Protein AF-0000000080761860 (afdb_homodimer)

Structure (mmCIF, N/CA/C/O backbone):
data_AF-0000000080761860-model_v1
#
loop_
_entity.id
_entity.type
_entity.pdbx_description
1 polymer 'CMD domain protein'
#
loop_
_atom_site.group_PDB
_atom_site.id
_atom_site.type_symbol
_atom_site.label_atom_id
_atom_site.label_alt_id
_atom_site.label_comp_id
_atom_site.label_asym_id
_atom_site.label_entity_id
_atom_site.label_seq_id
_atom_site.pdbx_PDB_ins_code
_atom_site.Cartn_x
_atom_site.Cartn_y
_atom_site.Cartn_z
_atom_site.occupancy
_atom_site.B_iso_or_equiv
_atom_site.auth_seq_id
_atom_site.auth_comp_id
_atom_site.auth_asym_id
_atom_site.auth_atom_id
_atom_site.pdbx_PDB_model_num
ATOM 1 N N . MET A 1 1 ? -15.594 5.156 -21.109 1 32.88 1 MET A N 1
ATOM 2 C CA . MET A 1 1 ? -16.125 5.113 -19.75 1 32.88 1 MET A CA 1
ATOM 3 C C . MET A 1 1 ? -15.008 4.855 -18.734 1 32.88 1 MET A C 1
ATOM 5 O O . MET A 1 1 ? -14.211 3.936 -18.906 1 32.88 1 MET A O 1
ATOM 9 N N . THR A 1 2 ? -14.5 5.863 -18.156 1 47.81 2 THR A N 1
ATOM 10 C CA . THR A 1 2 ? -13.32 5.793 -17.297 1 47.81 2 THR A CA 1
ATOM 11 C C . THR A 1 2 ? -13.438 4.633 -16.312 1 47.81 2 THR A C 1
ATOM 13 O O . THR A 1 2 ? -14.523 4.367 -15.781 1 47.81 2 THR A O 1
ATOM 16 N N . THR A 1 3 ? -12.828 3.588 -16.5 1 54.47 3 THR A N 1
ATOM 17 C CA . THR A 1 3 ? -12.875 2.42 -15.625 1 54.47 3 THR A CA 1
ATOM 18 C C . THR A 1 3 ? -13.172 2.832 -14.188 1 54.47 3 THR A C 1
ATOM 20 O O . THR A 1 3 ? -12.508 3.713 -13.633 1 54.47 3 THR A O 1
ATOM 23 N N . PRO A 1 4 ? -14.32 2.389 -13.766 1 70.69 4 PRO A N 1
ATOM 24 C CA . PRO A 1 4 ? -14.773 2.748 -12.422 1 70.69 4 PRO A CA 1
ATOM 25 C C . PRO A 1 4 ? -13.719 2.475 -11.352 1 70.69 4 PRO A C 1
ATOM 27 O O . PRO A 1 4 ? -12.977 1.494 -11.453 1 70.69 4 PRO A O 1
ATOM 30 N N . ASP A 1 5 ? -13.344 3.4 -10.617 1 85.81 5 ASP A N 1
ATOM 31 C CA . ASP A 1 5 ? -12.461 3.299 -9.453 1 85.81 5 ASP A CA 1
ATOM 32 C C . ASP A 1 5 ? -12.992 2.279 -8.453 1 85.81 5 ASP A C 1
ATOM 34 O O . ASP A 1 5 ? -14.102 2.43 -7.934 1 85.81 5 ASP A O 1
ATOM 38 N N . LEU A 1 6 ? -12.352 1.233 -8.305 1 89.56 6 LEU A N 1
ATOM 39 C CA . LEU A 1 6 ? -12.789 0.122 -7.469 1 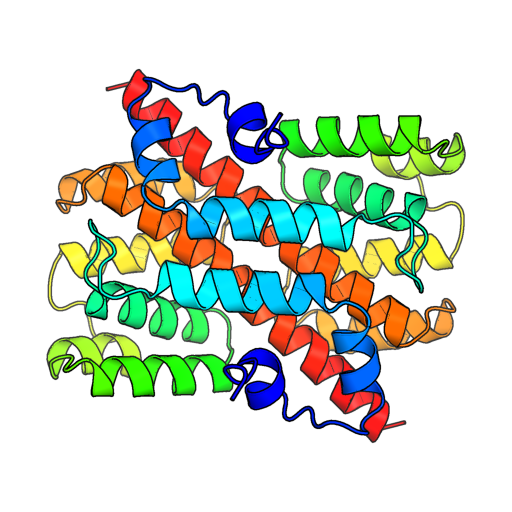89.56 6 LEU A CA 1
ATOM 40 C C . LEU A 1 6 ? -13.023 0.58 -6.031 1 89.56 6 LEU A C 1
ATOM 42 O O . LEU A 1 6 ? -13.992 0.164 -5.395 1 89.56 6 LEU A O 1
ATOM 46 N N . VAL A 1 7 ? -12.188 1.399 -5.527 1 89.25 7 VAL A N 1
ATOM 47 C CA . VAL A 1 7 ? -12.297 1.862 -4.148 1 89.25 7 VAL A CA 1
ATOM 48 C C . VAL A 1 7 ? -13.617 2.607 -3.957 1 89.25 7 VAL A C 1
ATOM 50 O O . VAL A 1 7 ? -14.32 2.389 -2.971 1 89.25 7 VAL A O 1
ATOM 53 N N . ASP A 1 8 ? -13.961 3.484 -4.934 1 89.31 8 ASP A N 1
ATOM 54 C CA . ASP A 1 8 ? -15.242 4.18 -4.875 1 89.31 8 ASP A CA 1
ATOM 55 C C . ASP A 1 8 ? -16.406 3.191 -4.82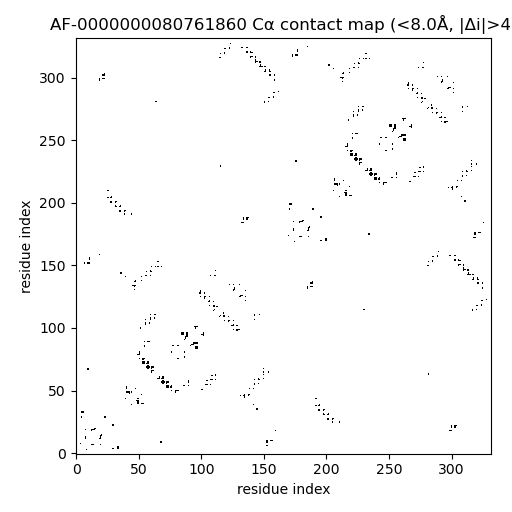 1 89.31 8 ASP A C 1
ATOM 57 O O . ASP A 1 8 ? -17.344 3.377 -4.051 1 89.31 8 ASP A O 1
ATOM 61 N N . GLN A 1 9 ? -16.281 2.176 -5.652 1 89.88 9 GLN A N 1
ATOM 62 C CA . GLN A 1 9 ? -17.344 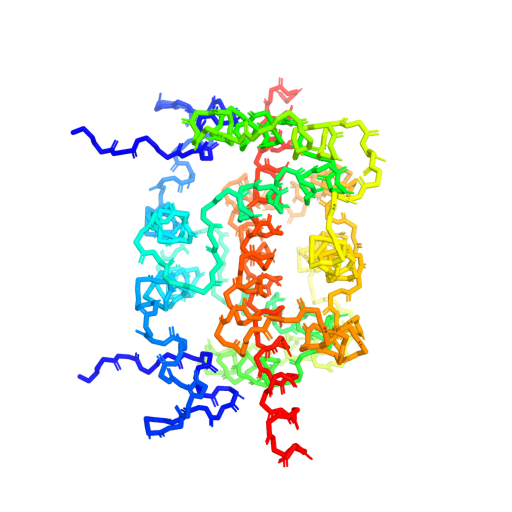1.169 -5.727 1 89.88 9 GLN A CA 1
ATOM 63 C C . GLN A 1 9 ? -17.484 0.424 -4.402 1 89.88 9 GLN A C 1
ATOM 65 O O . GLN A 1 9 ? -18.609 0.234 -3.912 1 89.88 9 GLN A O 1
ATOM 70 N N . LEU A 1 10 ? -16.438 0.081 -3.816 1 89.31 10 LEU A N 1
ATOM 71 C CA . LEU A 1 10 ? -16.453 -0.753 -2.621 1 89.31 10 LEU A CA 1
ATOM 72 C C . LEU A 1 10 ? -16.922 0.044 -1.408 1 89.31 10 LEU A C 1
ATOM 74 O O . LEU A 1 10 ? -17.594 -0.495 -0.532 1 89.31 10 LEU A O 1
ATOM 78 N N . VAL A 1 11 ? -16.547 1.272 -1.368 1 86.94 11 VAL A N 1
ATOM 79 C CA . VAL A 1 11 ? -16.922 2.121 -0.24 1 86.94 11 VAL A CA 1
ATOM 80 C C . VAL A 1 11 ? -18.312 2.713 -0.47 1 86.94 11 VAL A C 1
ATOM 82 O O . VAL A 1 11 ? -18.969 3.16 0.473 1 86.94 11 VAL A O 1
ATOM 85 N N . GLY A 1 12 ? -18.734 2.67 -1.711 1 88.06 12 GLY A N 1
ATOM 86 C CA . GLY A 1 12 ? -20.016 3.244 -2.062 1 88.06 12 GLY A CA 1
ATOM 87 C C . GLY A 1 12 ? -19.969 4.75 -2.225 1 88.06 12 GLY A C 1
ATOM 88 O O . GLY A 1 12 ? -20.906 5.453 -1.807 1 88.06 12 GLY A O 1
ATOM 89 N N . LEU A 1 13 ? -18.891 5.258 -2.684 1 86.69 13 LEU A N 1
ATOM 90 C CA . LEU A 1 13 ? -18.766 6.691 -2.91 1 86.69 13 LEU A CA 1
ATOM 91 C C . LEU A 1 13 ? -19.328 7.082 -4.273 1 86.69 13 LEU A C 1
ATOM 93 O O . LEU A 1 13 ? -19.062 6.402 -5.273 1 86.69 13 LEU A O 1
ATOM 97 N N . ALA A 1 14 ? -20.094 8.062 -4.273 1 87.31 14 ALA A N 1
ATOM 98 C CA . ALA A 1 14 ? -20.688 8.555 -5.512 1 87.31 14 ALA A CA 1
ATOM 99 C C . ALA A 1 14 ? -20.422 10.047 -5.695 1 87.31 14 ALA A C 1
ATOM 101 O O . ALA A 1 14 ? -20.234 10.773 -4.715 1 87.31 14 ALA A O 1
ATOM 102 N N . PRO A 1 15 ? -20.359 10.398 -6.992 1 86.25 15 PRO A N 1
ATOM 103 C CA . PRO A 1 15 ? -20.234 11.836 -7.219 1 86.25 15 PRO A CA 1
ATOM 104 C C . PRO A 1 15 ? -21.297 12.648 -6.48 1 86.25 15 PRO A C 1
ATOM 106 O O . PRO A 1 15 ? -22.453 12.227 -6.395 1 86.25 15 PRO A O 1
ATOM 109 N N . GLY A 1 16 ? -20.891 13.766 -5.934 1 83.56 16 GLY A N 1
ATOM 110 C CA . GLY A 1 16 ? -21.812 14.602 -5.176 1 83.56 16 GLY A CA 1
ATOM 111 C C . GLY A 1 16 ? -21.656 14.469 -3.676 1 83.56 16 GLY A C 1
ATOM 112 O O . GLY A 1 16 ? -22.031 15.359 -2.918 1 83.56 16 GLY A O 1
ATOM 113 N N . GLN A 1 17 ? -21.141 13.273 -3.223 1 85.19 17 GLN A N 1
ATOM 114 C CA . GLN A 1 17 ? -20.875 13.078 -1.799 1 85.19 17 GLN A CA 1
ATOM 115 C C . GLN A 1 17 ? -19.578 13.773 -1.378 1 85.19 17 GLN A C 1
ATOM 117 O O . GLN A 1 17 ? -18.609 13.789 -2.131 1 85.19 17 GLN A O 1
ATOM 122 N N . PRO A 1 18 ? -19.625 14.359 -0.24 1 82.81 18 PRO A N 1
ATOM 123 C CA . PRO A 1 18 ? -18.438 15.102 0.22 1 82.81 18 PRO A CA 1
ATOM 124 C C . PRO A 1 18 ? -17.188 14.242 0.243 1 82.81 18 PRO A C 1
ATOM 126 O O . PRO A 1 18 ? -16.125 14.688 -0.211 1 82.81 18 PRO A O 1
ATOM 129 N N . LEU A 1 19 ? -17.344 13.07 0.688 1 85.88 19 LEU A N 1
ATOM 130 C CA . LEU A 1 19 ? -16.172 12.211 0.792 1 85.88 19 LEU A CA 1
ATOM 131 C C . LEU A 1 19 ? -15.625 11.859 -0.59 1 85.88 19 LEU A C 1
ATOM 133 O O . LEU A 1 19 ? -14.414 11.75 -0.774 1 85.88 19 LEU A O 1
ATOM 137 N N . HIS A 1 20 ? -16.5 11.656 -1.541 1 87.31 20 HIS A N 1
ATOM 138 C CA . HIS A 1 20 ? -16.094 11.414 -2.92 1 87.31 20 HIS A CA 1
ATOM 139 C C . HIS A 1 20 ? -15.305 12.602 -3.469 1 87.31 20 HIS A C 1
ATOM 141 O O . HIS A 1 20 ? -14.266 12.414 -4.117 1 87.31 20 HIS A O 1
ATOM 147 N N . ALA A 1 21 ? -15.742 13.75 -3.184 1 84.06 21 ALA A N 1
ATOM 148 C CA . ALA A 1 21 ? -15.094 14.969 -3.656 1 84.06 21 ALA A CA 1
ATOM 149 C C . ALA A 1 21 ? -13.703 15.117 -3.057 1 84.06 21 ALA A C 1
ATOM 151 O O . ALA A 1 21 ? -12.758 15.508 -3.75 1 84.06 21 ALA A O 1
ATOM 152 N N . VAL A 1 22 ? -13.664 14.789 -1.845 1 82.06 22 VAL A N 1
ATOM 153 C CA . VAL A 1 22 ? -12.383 14.898 -1.151 1 82.06 22 VAL A CA 1
ATOM 154 C C . VAL A 1 22 ? -11.375 13.93 -1.759 1 82.06 22 VAL A C 1
ATOM 156 O O . VAL A 1 22 ? -10.242 14.305 -2.068 1 82.06 22 VAL A O 1
ATOM 159 N N . ARG A 1 23 ? -11.828 12.711 -1.902 1 83.69 23 ARG A N 1
ATOM 160 C CA . ARG A 1 23 ? -10.953 11.695 -2.479 1 83.69 23 ARG A CA 1
ATOM 161 C C . ARG A 1 23 ? -10.531 12.07 -3.893 1 83.69 23 ARG A C 1
ATOM 163 O O . ARG A 1 23 ? -9.359 11.914 -4.258 1 83.69 23 ARG A O 1
ATOM 170 N N . HIS A 1 24 ? -11.312 12.648 -4.688 1 82.94 24 HIS A N 1
ATOM 171 C CA . HIS A 1 24 ? -11.047 12.914 -6.098 1 82.94 24 HIS A CA 1
ATOM 172 C C . HIS A 1 24 ? -10.383 14.266 -6.289 1 82.94 24 HIS A C 1
ATOM 174 O O . HIS A 1 24 ? -9.945 14.602 -7.395 1 82.94 24 HIS A O 1
ATOM 180 N N . GLN A 1 25 ? -10.367 15.039 -5.207 1 79.31 25 GLN A N 1
ATOM 181 C CA . GLN A 1 25 ? -9.484 16.203 -5.23 1 79.31 25 GLN A CA 1
ATOM 182 C C . GLN A 1 25 ? -8.023 15.773 -5.406 1 79.31 25 GLN A C 1
ATOM 184 O O . GLN A 1 25 ? -7.211 16.531 -5.934 1 79.31 25 GLN A O 1
ATOM 189 N N . ARG A 1 26 ? -7.816 14.578 -5.023 1 80.75 26 ARG A N 1
ATOM 190 C CA . ARG A 1 26 ? -6.512 13.953 -5.227 1 80.75 26 ARG A CA 1
ATOM 191 C C . ARG A 1 26 ? -6.566 12.922 -6.352 1 80.75 26 ARG A C 1
ATOM 193 O O . ARG A 1 26 ? -6.195 11.766 -6.16 1 80.75 26 ARG A O 1
ATOM 200 N N . GLU A 1 27 ? -6.852 13.375 -7.441 1 83.62 27 GLU A N 1
ATOM 201 C CA . GLU A 1 27 ? -7.168 12.562 -8.609 1 83.62 27 GLU A CA 1
ATOM 202 C C . GLU A 1 27 ? -5.973 11.703 -9.023 1 83.62 27 GLU A C 1
ATOM 204 O O . GLU A 1 27 ? -6.141 10.555 -9.438 1 83.62 27 GLU A O 1
ATOM 209 N N . LYS A 1 28 ? -4.863 12.266 -8.883 1 83.38 28 LYS A N 1
ATOM 210 C CA . LYS A 1 28 ? -3.664 11.531 -9.273 1 83.38 28 LYS A CA 1
ATOM 211 C C . LYS A 1 28 ? -3.477 10.289 -8.406 1 83.38 28 LYS A C 1
ATOM 213 O O . LYS A 1 28 ? -3.023 9.25 -8.891 1 83.38 28 LYS A O 1
ATOM 218 N N . VAL A 1 29 ? -3.812 10.344 -7.145 1 83.56 29 VAL A N 1
ATOM 219 C CA . VAL A 1 29 ? -3.715 9.211 -6.238 1 83.56 29 VAL A CA 1
ATOM 220 C C . VAL A 1 29 ? -4.746 8.148 -6.625 1 83.56 29 VAL A C 1
ATOM 222 O O . VAL A 1 29 ? -4.453 6.953 -6.617 1 83.56 29 VAL A O 1
ATOM 225 N N . VAL A 1 30 ? -5.91 8.625 -6.996 1 87 30 VAL A N 1
ATOM 226 C CA . VAL A 1 30 ? -6.977 7.73 -7.438 1 87 30 VAL A CA 1
ATOM 227 C C . VAL A 1 30 ? -6.531 6.977 -8.688 1 87 30 VAL A C 1
ATOM 229 O O . VAL A 1 30 ? -6.633 5.75 -8.75 1 87 30 VAL A O 1
ATOM 232 N N . GLN A 1 31 ? -5.926 7.672 -9.578 1 88 31 GLN A N 1
ATOM 233 C CA . GLN A 1 31 ? -5.484 7.086 -10.844 1 88 31 GLN A CA 1
ATOM 234 C C . GLN A 1 31 ? -4.332 6.105 -10.625 1 88 31 GLN A C 1
ATOM 236 O O . GLN A 1 31 ? -4.285 5.047 -11.25 1 88 31 GLN A O 1
ATOM 241 N N . ALA A 1 32 ? -3.461 6.477 -9.789 1 85.56 32 ALA A N 1
ATOM 242 C CA . ALA A 1 32 ? -2.316 5.617 -9.492 1 85.56 32 ALA A CA 1
ATOM 243 C C . ALA A 1 32 ? -2.762 4.328 -8.805 1 85.56 32 ALA A C 1
ATOM 245 O O . ALA A 1 32 ? -2.244 3.25 -9.109 1 85.56 32 ALA A O 1
ATOM 246 N N . THR A 1 33 ? -3.74 4.445 -7.898 1 88.25 33 THR A N 1
ATOM 247 C CA . THR A 1 33 ? -4.262 3.273 -7.207 1 88.25 33 THR A CA 1
ATOM 248 C C . THR A 1 33 ? -4.941 2.322 -8.188 1 88.25 33 THR A C 1
ATOM 250 O O . THR A 1 33 ? -4.652 1.123 -8.195 1 88.25 33 THR A O 1
ATOM 253 N N . GLN A 1 34 ? -5.727 2.924 -9.031 1 89.69 34 GLN A N 1
ATOM 254 C CA . GLN A 1 34 ? -6.426 2.121 -10.031 1 89.69 34 GLN A CA 1
ATOM 255 C C . GLN A 1 34 ? -5.449 1.53 -11.047 1 89.69 34 GLN A C 1
ATOM 257 O O . GLN A 1 34 ? -5.598 0.379 -11.461 1 89.69 34 GLN A O 1
ATOM 262 N N . GLY A 1 35 ? -4.535 2.318 -11.422 1 87.75 35 GLY A N 1
ATOM 263 C CA . GLY A 1 35 ? -3.514 1.837 -12.336 1 87.75 35 GLY A CA 1
ATOM 264 C C . GLY A 1 35 ? -2.717 0.672 -11.781 1 87.75 35 GLY A C 1
ATOM 265 O O . GLY A 1 35 ? -2.414 -0.281 -12.5 1 87.75 35 GLY A O 1
ATOM 266 N N . SER A 1 36 ? -2.338 0.727 -10.516 1 88.81 36 SER A N 1
ATOM 267 C CA . SER A 1 36 ? -1.631 -0.366 -9.859 1 88.81 36 SER A CA 1
ATOM 268 C C . SER A 1 36 ? -2.467 -1.642 -9.852 1 88.81 36 SER A C 1
ATOM 270 O O . SER A 1 36 ? -1.955 -2.727 -10.141 1 88.81 36 SER A O 1
ATOM 272 N N . LEU A 1 37 ? -3.736 -1.46 -9.539 1 91.25 37 LEU A N 1
ATOM 273 C CA . LEU A 1 37 ? -4.652 -2.594 -9.539 1 91.25 37 LEU A CA 1
ATOM 274 C C . LEU A 1 37 ? -4.68 -3.266 -10.914 1 91.25 37 LEU A C 1
ATOM 276 O O . LEU A 1 37 ? -4.512 -4.48 -11.016 1 91.25 37 LEU A O 1
ATOM 280 N N . GLU A 1 38 ? -4.84 -2.482 -11.898 1 91.12 38 GLU A N 1
ATOM 281 C CA . GLU A 1 38 ? -4.93 -3 -13.266 1 91.12 38 GLU A CA 1
ATOM 282 C C . GLU A 1 38 ? -3.623 -3.668 -13.688 1 91.12 38 GLU A C 1
ATOM 284 O O . GLU A 1 38 ? -3.639 -4.723 -14.328 1 91.12 38 GLU A O 1
ATOM 289 N N . ALA A 1 39 ? -2.539 -3.072 -13.32 1 88.5 39 ALA A N 1
ATOM 290 C CA . ALA A 1 39 ? -1.233 -3.602 -13.703 1 88.5 39 ALA A CA 1
ATOM 291 C C . ALA A 1 39 ? -0.938 -4.91 -12.977 1 88.5 39 ALA A C 1
ATOM 293 O O . ALA A 1 39 ? -0.458 -5.871 -13.586 1 88.5 39 ALA A O 1
ATOM 294 N N . LEU A 1 40 ? -1.26 -5.027 -11.75 1 91.56 40 LEU A N 1
ATOM 295 C CA . LEU A 1 40 ? -0.916 -6.18 -10.93 1 91.56 40 LEU A CA 1
ATOM 296 C C . LEU A 1 40 ? -1.784 -7.383 -11.281 1 91.56 40 LEU A C 1
ATOM 298 O O . LEU A 1 40 ? -1.382 -8.531 -11.07 1 91.56 40 LEU A O 1
ATOM 302 N N . PHE A 1 41 ? -2.947 -7.074 -11.875 1 93.69 41 PHE A N 1
ATOM 303 C CA . PHE A 1 41 ? -3.848 -8.172 -12.211 1 93.69 41 PHE A CA 1
ATOM 304 C C . PHE A 1 41 ? -4.023 -8.281 -13.727 1 93.69 41 PHE A C 1
ATOM 306 O O . PHE A 1 41 ? -5.008 -8.852 -14.203 1 93.69 41 PHE A O 1
ATOM 313 N N . ASP A 1 42 ? -3.084 -7.637 -14.383 1 89.5 42 ASP A N 1
ATOM 314 C CA . ASP A 1 42 ? -3.037 -7.809 -15.828 1 89.5 42 ASP A CA 1
ATOM 315 C C . ASP A 1 42 ? -2.787 -9.273 -16.203 1 89.5 42 ASP A C 1
ATOM 317 O O . ASP A 1 42 ? -1.778 -9.852 -15.797 1 89.5 42 ASP A O 1
ATOM 321 N N . PRO A 1 43 ? -3.627 -9.883 -16.953 1 86.88 43 PRO A N 1
ATOM 322 C CA . PRO A 1 43 ? -3.475 -11.297 -17.297 1 86.88 43 PRO A CA 1
ATOM 323 C C . PRO A 1 43 ? -2.186 -11.578 -18.078 1 86.88 43 PRO A C 1
ATOM 325 O O . PRO A 1 43 ? -1.72 -12.719 -18.109 1 86.88 43 PRO A O 1
ATOM 328 N N . ALA A 1 44 ? -1.562 -10.625 -18.688 1 83.12 44 ALA A N 1
ATOM 329 C CA . ALA A 1 44 ? -0.371 -10.789 -19.516 1 83.12 44 ALA A CA 1
ATOM 330 C C . ALA A 1 44 ? 0.894 -10.805 -18.656 1 83.12 44 ALA A C 1
ATOM 332 O O . ALA A 1 44 ? 1.981 -11.109 -19.156 1 83.12 44 ALA A O 1
ATOM 333 N N . LEU A 1 45 ? 0.737 -10.57 -17.344 1 80.06 45 LEU A N 1
ATOM 334 C CA . LEU A 1 45 ? 1.918 -10.516 -16.484 1 80.06 45 LEU A CA 1
ATOM 335 C C . LEU A 1 45 ? 2.518 -11.906 -16.297 1 80.06 45 LEU A C 1
ATOM 337 O O . LEU A 1 45 ? 1.816 -12.836 -15.906 1 80.06 45 LEU A O 1
ATOM 341 N N . PRO A 1 46 ? 3.746 -11.984 -16.609 1 76.81 46 PRO A N 1
ATOM 342 C CA . PRO A 1 46 ? 4.391 -13.289 -16.453 1 76.81 46 PRO A CA 1
ATOM 343 C C . PRO A 1 46 ? 4.758 -13.609 -15.008 1 76.81 46 PRO A C 1
ATOM 345 O O . PRO A 1 46 ? 4.672 -12.734 -14.141 1 76.81 46 PRO A O 1
ATOM 348 N N . GLY A 1 47 ? 5.09 -15 -14.734 1 77.94 47 GLY A N 1
ATOM 349 C CA . GLY A 1 47 ? 5.648 -15.43 -13.461 1 77.94 47 GLY A CA 1
ATOM 350 C C . GLY A 1 47 ? 4.629 -16.094 -12.555 1 77.94 47 GLY A C 1
ATOM 351 O O . GLY A 1 47 ? 4.828 -17.234 -12.117 1 77.94 47 GLY A O 1
ATOM 352 N N . LEU A 1 48 ? 3.537 -15.32 -12.312 1 87.06 48 LEU A N 1
ATOM 353 C CA . LEU A 1 48 ? 2.471 -15.836 -11.461 1 87.06 48 LEU A CA 1
ATOM 354 C C . LEU A 1 48 ? 1.125 -15.766 -12.172 1 87.06 48 LEU A C 1
ATOM 356 O O . LEU A 1 48 ? 0.656 -14.68 -12.523 1 87.06 48 LEU A O 1
ATOM 360 N N . PRO A 1 49 ? 0.587 -16.938 -12.438 1 90.75 49 PRO A N 1
ATOM 361 C CA . PRO A 1 49 ? -0.687 -16.938 -13.156 1 90.75 49 PRO A CA 1
ATOM 362 C C . PRO A 1 49 ? -1.748 -16.078 -12.477 1 90.75 49 PRO A C 1
ATOM 364 O O . PRO A 1 49 ? -1.747 -15.945 -11.25 1 90.75 49 PRO A O 1
ATOM 367 N N . LEU A 1 50 ? -2.629 -15.523 -13.266 1 93.31 50 LEU A N 1
ATOM 368 C CA . LEU A 1 50 ? -3.68 -14.648 -12.766 1 93.31 50 LEU A CA 1
ATOM 369 C C . LEU A 1 50 ? -4.508 -15.344 -11.695 1 93.31 50 LEU A C 1
ATOM 371 O O . LEU A 1 50 ? -4.875 -14.727 -10.688 1 93.31 50 LEU A O 1
ATOM 375 N N . SER A 1 51 ? -4.785 -16.641 -11.883 1 93.5 51 SER A N 1
ATOM 376 C CA . SER A 1 51 ? -5.598 -17.359 -10.922 1 93.5 51 SER A CA 1
ATOM 377 C C . SER A 1 51 ? -4.914 -17.438 -9.562 1 93.5 51 SER A C 1
ATOM 379 O O . SER A 1 51 ? -5.566 -17.312 -8.523 1 93.5 51 SER A O 1
ATOM 381 N N . GLU A 1 52 ? -3.643 -17.578 -9.547 1 93.12 52 GLU A N 1
ATOM 382 C CA . GLU A 1 52 ? -2.896 -17.625 -8.289 1 93.12 52 GLU A CA 1
ATOM 383 C C . GLU A 1 52 ? -2.867 -16.25 -7.621 1 93.12 52 GLU A C 1
ATOM 385 O O . GLU A 1 52 ? -2.998 -16.141 -6.398 1 93.12 52 GLU A O 1
ATOM 390 N N . ARG A 1 53 ? -2.695 -15.242 -8.445 1 95.38 53 ARG A N 1
ATOM 391 C CA . ARG A 1 53 ? -2.672 -13.883 -7.906 1 95.38 53 ARG A CA 1
ATOM 392 C C . ARG A 1 53 ? -4.02 -13.516 -7.297 1 95.38 53 ARG A C 1
ATOM 394 O O . ARG A 1 53 ? -4.074 -12.922 -6.215 1 95.38 53 ARG A O 1
ATOM 401 N N . LEU A 1 54 ? -5.062 -13.898 -7.977 1 96.5 54 LEU A N 1
ATOM 402 C CA . LEU A 1 54 ? -6.402 -13.648 -7.457 1 96.5 54 LEU A CA 1
ATOM 403 C C . LEU A 1 54 ? -6.652 -14.469 -6.195 1 96.5 54 LEU A C 1
ATOM 405 O O . LEU A 1 54 ? -7.285 -13.984 -5.254 1 96.5 54 LEU A O 1
ATOM 409 N N . ALA A 1 55 ? -6.152 -15.656 -6.184 1 95.44 55 ALA A N 1
ATOM 410 C CA . ALA A 1 55 ? -6.289 -16.484 -4.988 1 95.44 55 ALA A CA 1
ATOM 411 C C . ALA A 1 55 ? -5.562 -15.859 -3.801 1 95.44 55 ALA A C 1
ATOM 413 O O . ALA A 1 55 ? -6.086 -15.836 -2.684 1 95.44 55 ALA A O 1
ATOM 414 N N . VAL A 1 56 ? -4.41 -15.336 -4.035 1 94.88 56 VAL A N 1
ATOM 415 C CA . VAL A 1 56 ? -3.643 -14.641 -3.006 1 94.88 56 VAL A CA 1
ATOM 416 C C . VAL A 1 56 ? -4.438 -13.438 -2.496 1 94.88 56 VAL A C 1
ATOM 418 O O . VAL A 1 56 ? -4.477 -13.18 -1.291 1 94.88 56 VAL A O 1
ATOM 421 N N . ALA A 1 57 ? -5.059 -12.781 -3.418 1 96.38 57 ALA A N 1
ATOM 422 C CA . ALA A 1 57 ? -5.836 -11.594 -3.051 1 96.38 57 ALA A CA 1
ATOM 423 C C . ALA A 1 57 ? -7 -11.969 -2.139 1 96.38 57 ALA A C 1
ATOM 425 O O . ALA A 1 57 ? -7.234 -11.32 -1.117 1 96.38 57 ALA A O 1
ATOM 426 N N . VAL A 1 58 ? -7.719 -13.008 -2.498 1 95.44 58 VAL A N 1
ATOM 427 C CA . VAL A 1 58 ? -8.82 -13.477 -1.664 1 95.44 58 VAL A CA 1
ATOM 428 C C . VAL A 1 58 ? -8.297 -13.867 -0.285 1 95.44 58 VAL A C 1
ATOM 430 O O . VAL A 1 58 ? -8.852 -13.453 0.737 1 95.44 58 VAL A O 1
ATOM 433 N N . TYR A 1 59 ? -7.25 -14.609 -0.261 1 92.81 59 TYR A N 1
ATOM 434 C CA . TYR A 1 59 ? -6.652 -15.086 0.981 1 92.81 59 TYR A CA 1
ATOM 435 C C . TYR A 1 59 ? -6.207 -13.922 1.855 1 92.81 59 TYR A C 1
ATOM 437 O O . TYR A 1 59 ? -6.504 -13.883 3.053 1 92.81 59 TYR A O 1
ATOM 445 N N . ALA A 1 60 ? -5.527 -13.008 1.26 1 91.31 60 ALA A N 1
ATOM 446 C CA . ALA A 1 60 ? -5.031 -11.844 1.988 1 91.31 60 ALA A CA 1
ATOM 447 C C . ALA A 1 60 ? -6.184 -11.047 2.588 1 91.31 60 ALA A C 1
ATOM 449 O O . ALA A 1 60 ? -6.09 -10.57 3.723 1 91.31 60 ALA A O 1
ATOM 450 N N . CYS A 1 61 ? -7.25 -10.875 1.868 1 91.56 61 CYS A N 1
ATOM 451 C CA . CYS A 1 61 ? -8.398 -10.094 2.324 1 91.56 61 CYS A CA 1
ATOM 452 C C . CYS A 1 61 ? -9.117 -10.805 3.463 1 91.56 61 CYS A C 1
ATOM 454 O O . CYS A 1 61 ? -9.758 -10.156 4.297 1 91.56 61 CYS A O 1
ATOM 456 N N . ARG A 1 62 ? -8.984 -12.062 3.547 1 88.62 62 ARG A N 1
ATOM 457 C CA . ARG A 1 62 ? -9.578 -12.812 4.645 1 88.62 62 ARG A CA 1
ATOM 458 C C . ARG A 1 62 ? -8.719 -12.719 5.902 1 88.62 62 ARG A C 1
ATOM 460 O O . ARG A 1 62 ? -9.242 -12.703 7.02 1 88.62 62 ARG A O 1
ATOM 467 N N . LEU A 1 63 ? -7.426 -12.672 5.688 1 84.31 63 LEU A N 1
ATOM 468 C CA . LEU A 1 63 ? -6.508 -12.539 6.812 1 84.31 63 LEU A CA 1
ATOM 469 C C . LEU A 1 63 ? -6.645 -11.172 7.469 1 84.31 63 LEU A C 1
ATOM 471 O O . LEU A 1 63 ? -6.504 -11.047 8.688 1 84.31 63 LEU A O 1
ATOM 475 N N . THR A 1 64 ? -6.887 -10.148 6.629 1 80.12 64 THR A N 1
ATOM 476 C CA . THR A 1 64 ? -7.094 -8.773 7.062 1 80.12 64 THR A CA 1
ATOM 477 C C . THR A 1 64 ? -8.539 -8.344 6.832 1 80.12 64 THR A C 1
ATOM 479 O O . THR A 1 64 ? -8.828 -7.582 5.906 1 80.12 64 THR A O 1
ATOM 482 N N . PRO A 1 65 ? -9.352 -8.766 7.695 1 77.25 65 PRO A N 1
ATOM 483 C CA . PRO A 1 65 ? -10.781 -8.773 7.363 1 77.25 65 PRO A CA 1
ATOM 484 C C . PRO A 1 65 ? -11.195 -7.566 6.527 1 77.25 65 PRO A C 1
ATOM 486 O O . PRO A 1 65 ? -11.188 -6.434 7.02 1 77.25 65 PRO A O 1
ATOM 489 N N . ALA A 1 66 ? -11.438 -7.844 5.332 1 85.56 66 ALA A N 1
ATOM 490 C CA . ALA A 1 66 ? -11.984 -6.941 4.32 1 85.56 66 ALA A CA 1
ATOM 491 C C . ALA A 1 66 ? -12.992 -7.664 3.43 1 85.56 66 ALA A C 1
ATOM 493 O O . ALA A 1 66 ? -12.703 -7.953 2.266 1 85.56 66 ALA A O 1
ATOM 494 N N . PRO A 1 67 ? -14.148 -7.773 3.932 1 89.69 67 PRO A N 1
ATOM 495 C CA . PRO A 1 67 ? -15.109 -8.656 3.264 1 89.69 67 PRO A CA 1
ATOM 496 C C . PRO A 1 67 ? -15.477 -8.18 1.859 1 89.69 67 PRO A C 1
ATOM 498 O O . PRO A 1 67 ? -15.672 -8.992 0.956 1 89.69 67 PRO A O 1
ATOM 501 N N . GLU A 1 68 ? -15.586 -6.914 1.621 1 91 68 GLU A N 1
ATOM 502 C CA . GLU A 1 68 ? -15.953 -6.398 0.305 1 91 68 GLU A CA 1
ATOM 503 C C . GLU A 1 68 ? -14.859 -6.688 -0.723 1 91 68 GLU A C 1
ATOM 505 O O . GLU A 1 68 ? -15.156 -7.055 -1.862 1 91 68 GLU A O 1
ATOM 510 N N . LEU A 1 69 ? -13.664 -6.512 -0.301 1 93.62 69 LEU A N 1
ATOM 511 C CA . LEU A 1 69 ? -12.547 -6.805 -1.195 1 93.62 69 LEU A CA 1
ATOM 512 C C . LEU A 1 69 ? -12.453 -8.305 -1.464 1 93.62 69 LEU A C 1
ATOM 514 O O . LEU A 1 69 ? -12.156 -8.719 -2.588 1 93.62 69 LEU A O 1
ATOM 518 N N . ALA A 1 70 ? -12.656 -9.125 -0.409 1 93.75 70 ALA A N 1
ATOM 519 C CA . ALA A 1 70 ? -12.648 -10.578 -0.583 1 93.75 70 ALA A CA 1
ATOM 520 C C . ALA A 1 70 ? -13.68 -11.008 -1.615 1 93.75 70 ALA A C 1
ATOM 522 O O . ALA A 1 70 ? -13.398 -11.836 -2.484 1 93.75 70 ALA A O 1
ATOM 523 N N . THR A 1 71 ? -14.867 -10.43 -1.51 1 94.75 71 THR A N 1
ATOM 524 C CA . THR A 1 71 ? -15.945 -10.75 -2.441 1 94.75 71 THR A CA 1
ATOM 525 C C . THR A 1 71 ? -15.562 -10.352 -3.863 1 94.75 71 THR A C 1
ATOM 527 O O . THR A 1 71 ? -15.797 -11.102 -4.809 1 94.75 71 THR A O 1
ATOM 530 N N . TYR A 1 72 ? -15.023 -9.188 -4.023 1 95.19 72 TYR A N 1
ATOM 531 C CA . TYR A 1 72 ? -14.609 -8.695 -5.328 1 95.19 72 TYR A CA 1
ATOM 532 C C . TYR A 1 72 ? -13.586 -9.633 -5.969 1 95.19 72 TYR A C 1
ATOM 534 O O . TYR A 1 72 ? -13.75 -10.039 -7.121 1 95.19 72 TYR A O 1
ATOM 542 N N . TYR A 1 73 ? -12.508 -9.977 -5.258 1 96.56 73 TYR A N 1
ATOM 543 C CA . TYR A 1 73 ? -11.445 -10.797 -5.816 1 96.56 73 TYR A CA 1
ATOM 544 C C . TYR A 1 73 ? -11.922 -12.227 -6.047 1 96.56 73 TYR A C 1
ATOM 546 O O . TYR A 1 73 ? -11.477 -12.898 -6.984 1 96.56 73 TYR A O 1
ATOM 554 N N . LEU A 1 74 ? -12.812 -12.664 -5.184 1 95.62 74 LEU A N 1
ATOM 555 C CA . LEU A 1 74 ? -13.375 -14 -5.375 1 95.62 74 LEU A CA 1
ATOM 556 C C . LEU A 1 74 ? -14.18 -14.07 -6.668 1 95.62 74 LEU A C 1
ATOM 558 O O . LEU A 1 74 ? -14.086 -15.047 -7.41 1 95.62 74 LEU A O 1
ATOM 562 N N . ALA A 1 75 ? -15 -13.078 -6.887 1 95.81 75 ALA A N 1
ATOM 563 C CA . ALA A 1 75 ? -15.773 -13.023 -8.125 1 95.81 75 ALA A CA 1
ATOM 564 C C . ALA A 1 75 ? -14.852 -13.047 -9.344 1 95.81 75 ALA A C 1
ATOM 566 O O . ALA A 1 75 ? -15.125 -13.75 -10.32 1 95.81 75 ALA A O 1
ATOM 567 N N . ARG A 1 76 ? -13.805 -12.305 -9.281 1 95.44 76 ARG A N 1
ATOM 568 C CA . ARG A 1 76 ? -12.844 -12.273 -10.375 1 95.44 76 ARG A CA 1
ATOM 569 C C . ARG A 1 76 ? -12.164 -13.633 -10.547 1 95.44 76 ARG A C 1
ATOM 571 O O . ARG A 1 76 ? -11.875 -14.047 -11.672 1 95.44 76 ARG A O 1
ATOM 578 N N . LEU A 1 77 ? -11.836 -14.234 -9.422 1 95.62 77 LEU A N 1
ATOM 579 C CA . LEU A 1 77 ? -11.211 -15.555 -9.453 1 95.62 77 LEU A CA 1
ATOM 580 C C . LEU A 1 77 ? -12.117 -16.562 -10.141 1 95.62 77 LEU A C 1
ATOM 582 O O . LEU A 1 77 ? -11.664 -17.359 -10.961 1 95.62 77 LEU A O 1
ATOM 586 N N . LYS A 1 78 ? -13.367 -16.547 -9.82 1 95.56 78 LYS A N 1
ATOM 587 C CA . LYS A 1 78 ? -14.352 -17.422 -10.445 1 95.56 78 LYS A CA 1
ATOM 588 C C . LYS A 1 78 ? -14.469 -17.141 -11.938 1 95.56 78 LYS A C 1
ATOM 590 O O . LYS A 1 78 ? -14.516 -18.062 -12.75 1 95.56 78 LYS A O 1
ATOM 595 N N . GLU A 1 79 ? -14.492 -15.859 -12.258 1 94.69 79 GLU A N 1
ATOM 596 C CA . GLU A 1 79 ? -14.578 -15.445 -13.656 1 94.69 79 GLU A CA 1
ATOM 597 C C . GLU A 1 79 ? -13.359 -15.898 -14.453 1 94.69 79 GLU A C 1
ATOM 599 O O . GLU A 1 79 ? -13.461 -16.172 -15.648 1 94.69 79 GLU A O 1
ATOM 604 N N . ALA A 1 80 ? -12.219 -15.977 -13.773 1 92.19 80 ALA A N 1
ATOM 605 C CA . ALA A 1 80 ? -10.977 -16.375 -14.422 1 92.19 80 ALA A CA 1
ATOM 606 C C . ALA A 1 80 ? -10.922 -17.891 -14.625 1 92.19 80 ALA A C 1
ATOM 608 O O . ALA A 1 80 ? -9.953 -18.422 -15.18 1 92.19 80 ALA A O 1
ATOM 609 N N . GLY A 1 81 ? -11.859 -18.594 -14.133 1 90.38 81 GLY A N 1
ATOM 610 C CA . GLY A 1 81 ? -11.969 -20.031 -14.391 1 90.38 81 GLY A CA 1
ATOM 611 C C . GLY A 1 81 ? -11.234 -20.875 -13.367 1 90.38 81 GLY A C 1
ATOM 612 O O . GLY A 1 81 ? -10.727 -21.953 -13.695 1 90.38 81 GLY A O 1
ATOM 613 N N . ALA A 1 82 ? -11.117 -20.359 -12.18 1 90.06 82 ALA A N 1
ATOM 614 C CA . ALA A 1 82 ? -10.461 -21.125 -11.117 1 90.06 82 ALA A CA 1
ATOM 615 C C . ALA A 1 82 ? -11.172 -22.453 -10.883 1 90.06 82 ALA A C 1
ATOM 617 O O . ALA A 1 82 ? -12.398 -22.531 -10.938 1 90.06 82 ALA A O 1
ATOM 618 N N . ASP A 1 83 ? -10.422 -23.469 -10.633 1 89.75 83 ASP A N 1
ATOM 619 C CA . ASP A 1 83 ? -11.008 -24.781 -10.391 1 89.75 83 ASP A CA 1
ATOM 620 C C . ASP A 1 83 ? -11.555 -24.891 -8.969 1 89.75 83 ASP A C 1
ATOM 622 O O . ASP A 1 83 ? -11.312 -24.016 -8.141 1 89.75 83 ASP A O 1
ATOM 626 N N . ALA A 1 84 ? -12.281 -25.922 -8.75 1 88.88 84 ALA A N 1
ATOM 627 C CA . ALA A 1 84 ? -12.977 -26.109 -7.477 1 88.88 84 ALA A CA 1
ATOM 628 C C . ALA A 1 84 ? -11.984 -26.234 -6.324 1 88.88 84 ALA A C 1
ATOM 630 O O . ALA A 1 84 ? -12.258 -25.766 -5.211 1 88.88 84 ALA A O 1
ATOM 631 N N . ALA A 1 85 ? -10.914 -26.844 -6.523 1 88.31 85 ALA A N 1
ATOM 632 C CA . ALA A 1 85 ? -9.922 -27.047 -5.469 1 88.31 85 ALA A CA 1
ATOM 633 C C . ALA A 1 85 ? -9.344 -25.719 -4.988 1 88.31 85 ALA A C 1
ATOM 635 O O . ALA A 1 85 ? -9.203 -25.5 -3.785 1 88.31 85 ALA A O 1
ATOM 636 N N . LEU A 1 86 ? -9.062 -24.859 -5.906 1 90 86 LEU A N 1
ATOM 637 C CA . LEU A 1 86 ? -8.539 -23.531 -5.574 1 90 86 LEU A CA 1
ATOM 638 C C . LEU A 1 86 ? -9.586 -22.703 -4.844 1 90 86 LEU A C 1
ATOM 640 O O . LEU A 1 86 ? -9.281 -22.047 -3.848 1 90 86 LEU A O 1
ATOM 644 N N . LEU A 1 87 ? -10.805 -22.812 -5.285 1 91.44 87 LEU A N 1
ATOM 645 C CA . LEU A 1 87 ? -11.898 -22.078 -4.652 1 91.44 87 LEU A CA 1
ATOM 646 C C . LEU A 1 87 ? -12.133 -22.562 -3.229 1 91.44 87 LEU A C 1
ATOM 648 O O . LEU A 1 87 ? -12.352 -21.766 -2.316 1 91.44 87 LEU A O 1
ATOM 652 N N . ASP A 1 88 ? -12.031 -23.828 -3.049 1 89.06 88 ASP A N 1
ATOM 653 C CA . ASP A 1 88 ? -12.203 -24.406 -1.715 1 89.06 88 ASP A CA 1
ATOM 654 C C . ASP A 1 88 ? -11.102 -23.938 -0.772 1 89.06 88 ASP A C 1
ATOM 656 O O . ASP A 1 88 ? -11.352 -23.656 0.402 1 89.06 88 ASP A O 1
ATOM 660 N N . THR A 1 89 ? -9.953 -23.828 -1.277 1 88 89 THR A N 1
ATOM 661 C CA . THR A 1 89 ? -8.812 -23.406 -0.478 1 88 89 THR A CA 1
ATOM 662 C C . THR A 1 89 ? -8.992 -21.984 0.017 1 88 89 THR A C 1
ATOM 664 O O . THR A 1 89 ? -8.789 -21.703 1.199 1 88 89 THR A O 1
ATOM 667 N N . VAL A 1 90 ? -9.414 -21.109 -0.843 1 89.88 90 VAL A N 1
ATOM 668 C CA . VAL A 1 90 ? -9.445 -19.703 -0.48 1 89.88 90 VAL A CA 1
ATOM 669 C C . VAL A 1 90 ? -10.734 -19.391 0.279 1 89.88 90 VAL A C 1
ATOM 671 O O . VAL A 1 90 ? -10.781 -18.453 1.089 1 89.88 90 VAL A O 1
ATOM 674 N N . GLN A 1 91 ? -11.789 -20.219 0.061 1 85.75 91 GLN A N 1
ATOM 675 C CA . GLN A 1 91 ? -13.07 -19.922 0.689 1 85.75 91 GLN A CA 1
ATOM 676 C C . GLN A 1 91 ? -13.211 -20.656 2.018 1 85.75 91 GLN A C 1
ATOM 678 O O . GLN A 1 91 ? -13.836 -20.156 2.951 1 85.75 91 GLN A O 1
ATOM 683 N N . GLN A 1 92 ? -12.672 -21.859 2.102 1 81.75 92 GLN A N 1
ATOM 684 C CA . GLN A 1 92 ? -12.953 -22.719 3.252 1 81.75 92 GLN A CA 1
ATOM 685 C C . GLN A 1 92 ? -11.68 -23.031 4.027 1 81.75 92 GLN A C 1
ATOM 687 O O . GLN A 1 92 ? -11.672 -23.922 4.879 1 81.75 92 GLN A O 1
ATOM 692 N N . ASP A 1 93 ? -10.641 -22.297 3.771 1 80.88 93 ASP A N 1
ATOM 693 C CA . ASP A 1 93 ? -9.352 -22.516 4.426 1 80.88 93 ASP A CA 1
ATOM 694 C C . ASP A 1 93 ? -8.922 -23.984 4.309 1 80.88 93 ASP A C 1
ATOM 696 O O . ASP A 1 93 ? -8.398 -24.547 5.262 1 80.88 93 ASP A O 1
ATOM 700 N N . ALA A 1 94 ? -9.359 -24.594 3.287 1 82.62 94 ALA A N 1
ATOM 701 C CA . ALA A 1 94 ? -8.867 -25.938 2.99 1 82.62 94 ALA A CA 1
ATOM 702 C C . ALA A 1 94 ? -7.367 -25.922 2.693 1 82.62 94 ALA A C 1
ATOM 704 O O . ALA A 1 94 ? -6.812 -24.891 2.332 1 82.62 94 ALA A O 1
ATOM 705 N N . PRO A 1 95 ? -6.77 -27.062 2.996 1 84.25 95 PRO A N 1
ATOM 706 C CA . PRO A 1 95 ? -5.352 -27.125 2.621 1 84.25 95 PRO A CA 1
ATOM 707 C C . PRO A 1 95 ? -5.121 -26.844 1.139 1 84.25 95 PRO A C 1
ATOM 709 O O . PRO A 1 95 ? -5.961 -27.188 0.302 1 84.25 95 PRO A O 1
ATOM 712 N N . ALA A 1 96 ? -4.059 -26.203 0.802 1 87 96 ALA A N 1
ATOM 713 C CA . ALA A 1 96 ? -3.707 -25.891 -0.582 1 87 96 ALA A CA 1
ATOM 714 C C . ALA A 1 96 ? -3.584 -27.156 -1.416 1 87 96 ALA A C 1
ATOM 716 O O . ALA A 1 96 ? -3.09 -28.172 -0.933 1 87 96 ALA A O 1
ATOM 717 N N . ALA A 1 97 ? -3.996 -27.062 -2.617 1 80.19 97 ALA A N 1
ATOM 718 C CA . ALA A 1 97 ? -4.035 -28.219 -3.514 1 80.19 97 ALA A CA 1
ATOM 719 C C . ALA A 1 97 ? -2.629 -28.656 -3.91 1 80.19 97 ALA A C 1
ATOM 721 O O . ALA A 1 97 ? -2.418 -29.797 -4.309 1 80.19 97 ALA A O 1
ATOM 722 N N . THR A 1 98 ? -1.713 -27.734 -3.869 1 86.88 98 THR A N 1
ATOM 723 C CA . THR A 1 98 ? -0.339 -28.031 -4.258 1 86.88 98 THR A CA 1
ATOM 724 C C . THR A 1 98 ? 0.648 -27.422 -3.273 1 86.88 98 THR A C 1
ATOM 726 O O . THR A 1 98 ? 0.339 -26.422 -2.619 1 86.88 98 THR A O 1
ATOM 729 N N . PRO A 1 99 ? 1.841 -28.047 -3.189 1 87.56 99 PRO A N 1
ATOM 730 C CA . PRO A 1 99 ? 2.879 -27.453 -2.336 1 87.56 99 PRO A CA 1
ATOM 731 C C . PRO A 1 99 ? 3.232 -26.031 -2.736 1 87.56 99 PRO A C 1
ATOM 733 O O . PRO A 1 99 ? 3.551 -25.203 -1.877 1 87.56 99 PRO A O 1
ATOM 736 N N . ARG A 1 100 ? 3.148 -25.766 -3.992 1 89.06 100 ARG A N 1
ATOM 737 C CA . ARG A 1 100 ? 3.445 -24.422 -4.488 1 89.06 100 ARG A CA 1
ATOM 738 C C . ARG A 1 100 ? 2.455 -23.406 -3.932 1 89.06 100 ARG A C 1
ATOM 740 O O . ARG A 1 100 ? 2.855 -22.375 -3.398 1 89.06 100 ARG A O 1
ATOM 747 N N . LEU A 1 101 ? 1.207 -23.797 -4.039 1 90.81 101 LEU A N 1
ATOM 748 C CA . LEU A 1 101 ? 0.168 -22.906 -3.537 1 90.81 101 LEU A CA 1
ATOM 749 C C . LEU A 1 101 ? 0.265 -22.75 -2.021 1 90.81 101 LEU A C 1
ATOM 751 O O . LEU A 1 101 ? 0.03 -21.672 -1.482 1 90.81 101 LEU A O 1
ATOM 755 N N . ALA A 1 102 ? 0.641 -23.797 -1.39 1 90.69 102 ALA A N 1
ATOM 756 C CA . ALA A 1 102 ? 0.822 -23.766 0.059 1 90.69 102 ALA A CA 1
ATOM 757 C C . ALA A 1 102 ? 1.935 -22.781 0.443 1 90.69 102 ALA A C 1
ATOM 759 O O . ALA A 1 102 ? 1.797 -22.031 1.403 1 90.69 102 ALA A O 1
ATOM 760 N N . ALA A 1 103 ? 2.984 -22.828 -0.272 1 89.81 103 ALA A N 1
ATOM 761 C CA . ALA A 1 103 ? 4.109 -21.938 -0.016 1 89.81 103 ALA A CA 1
ATOM 762 C C . ALA A 1 103 ? 3.725 -20.469 -0.265 1 89.81 103 ALA A C 1
ATOM 764 O O . ALA A 1 103 ? 4.109 -19.578 0.498 1 89.81 103 ALA A O 1
ATOM 765 N N . ILE A 1 104 ? 2.951 -20.281 -1.324 1 91.69 104 ILE A N 1
ATOM 766 C CA . ILE A 1 104 ? 2.494 -18.938 -1.687 1 91.69 104 ILE A CA 1
ATOM 767 C C . ILE A 1 104 ? 1.623 -18.375 -0.569 1 91.69 104 ILE A C 1
ATOM 769 O O . ILE A 1 104 ? 1.812 -17.234 -0.146 1 91.69 104 ILE A O 1
ATOM 773 N N . PHE A 1 105 ? 0.747 -19.172 -0.047 1 91.44 105 PHE A N 1
ATOM 774 C CA . PHE A 1 105 ? -0.158 -18.719 1.001 1 91.44 105 PHE A CA 1
ATOM 775 C C . PHE A 1 105 ? 0.594 -18.5 2.311 1 91.44 105 PHE A C 1
ATOM 777 O O . PHE A 1 105 ? 0.316 -17.547 3.045 1 91.44 105 PHE A O 1
ATOM 784 N N . GLU A 1 106 ? 1.528 -19.359 2.57 1 89 106 GLU A N 1
ATOM 785 C CA . GLU A 1 106 ? 2.324 -19.203 3.783 1 89 106 GLU A CA 1
ATOM 786 C C . GLU A 1 106 ? 3.146 -17.906 3.73 1 89 106 GLU A C 1
ATOM 788 O O . GLU A 1 106 ? 3.232 -17.188 4.723 1 89 106 GLU A O 1
ATOM 793 N N . PHE A 1 107 ? 3.715 -17.688 2.604 1 89.31 107 PHE A N 1
ATOM 794 C CA . PHE A 1 107 ? 4.465 -16.453 2.412 1 89.31 107 PHE A CA 1
ATOM 795 C C . PHE A 1 107 ? 3.557 -15.242 2.578 1 89.31 107 PHE A C 1
ATOM 797 O O . PHE A 1 107 ? 3.924 -14.273 3.246 1 89.31 107 PHE A O 1
ATOM 804 N N . THR A 1 108 ? 2.408 -15.305 1.982 1 89.81 108 THR A N 1
ATOM 805 C CA . THR A 1 108 ? 1.423 -14.234 2.076 1 89.81 108 THR A CA 1
ATOM 806 C C . THR A 1 108 ? 1.051 -13.969 3.533 1 89.81 108 THR A C 1
ATOM 808 O O . THR A 1 108 ? 1.048 -12.82 3.979 1 89.81 108 THR A O 1
ATOM 811 N N . ARG A 1 109 ? 0.813 -14.992 4.266 1 88.06 109 ARG A N 1
ATOM 812 C CA . ARG A 1 109 ? 0.446 -14.883 5.672 1 88.06 109 ARG A CA 1
ATOM 813 C C . ARG A 1 109 ? 1.556 -14.219 6.48 1 88.06 109 ARG A C 1
ATOM 815 O O . ARG A 1 109 ? 1.294 -13.32 7.281 1 88.06 109 ARG A O 1
ATOM 822 N N . LYS A 1 110 ? 2.705 -14.656 6.234 1 84.5 110 LYS A N 1
ATOM 823 C CA . LYS A 1 110 ? 3.842 -14.125 6.98 1 84.5 110 LYS A CA 1
ATOM 824 C C . LYS A 1 110 ? 4.031 -12.633 6.707 1 84.5 110 LYS A C 1
ATOM 826 O O . LYS A 1 110 ? 4.273 -11.852 7.629 1 84.5 110 LYS A O 1
ATOM 831 N N . LEU A 1 111 ? 3.912 -12.266 5.426 1 82.69 111 LEU A N 1
ATOM 832 C CA . LEU A 1 111 ? 4.137 -10.875 5.059 1 82.69 111 LEU A CA 1
ATOM 833 C C . LEU A 1 111 ? 3.006 -9.992 5.574 1 82.69 111 LEU A C 1
ATOM 835 O O . LEU A 1 111 ? 3.232 -8.828 5.922 1 82.69 111 LEU A O 1
ATOM 839 N N . ILE A 1 112 ? 1.829 -10.461 5.598 1 80.06 112 ILE A N 1
ATOM 840 C CA . ILE A 1 112 ? 0.677 -9.68 6.039 1 80.06 112 ILE A CA 1
ATOM 841 C C . ILE A 1 112 ? 0.729 -9.492 7.551 1 80.06 112 ILE A C 1
ATOM 843 O O . ILE A 1 112 ? 0.45 -8.406 8.062 1 80.06 112 ILE A O 1
ATOM 847 N N . ILE A 1 113 ? 1.108 -10.5 8.297 1 73.62 113 ILE A N 1
ATOM 848 C CA . ILE A 1 113 ? 1.087 -10.492 9.75 1 73.62 113 ILE A CA 1
ATOM 849 C C . ILE A 1 113 ? 2.33 -9.773 10.281 1 73.62 113 ILE A C 1
ATOM 851 O O . ILE A 1 113 ? 2.254 -9.023 11.258 1 73.62 113 ILE A O 1
ATOM 855 N N . ASN A 1 114 ? 3.506 -10.07 9.633 1 72.88 114 ASN A N 1
ATOM 856 C CA . ASN A 1 114 ? 4.766 -9.477 10.07 1 72.88 114 ASN A CA 1
ATOM 857 C C . ASN A 1 114 ? 5.523 -8.852 8.906 1 72.88 114 ASN A C 1
ATOM 859 O O . ASN A 1 114 ? 6.516 -9.406 8.43 1 72.88 114 ASN A O 1
ATOM 863 N N . PRO A 1 115 ? 5.168 -7.773 8.469 1 63.62 115 PRO A N 1
ATOM 864 C CA . PRO A 1 115 ? 5.676 -7.203 7.215 1 63.62 115 PRO A CA 1
ATOM 865 C C . PRO A 1 115 ? 7.195 -7.055 7.207 1 63.62 115 PRO A C 1
ATOM 867 O O . PRO A 1 115 ? 7.82 -7.148 6.148 1 63.62 115 PRO A O 1
ATOM 870 N N . VAL A 1 116 ? 7.91 -6.758 8.234 1 59.59 116 VAL A N 1
ATOM 871 C CA . VAL A 1 116 ? 9.336 -6.457 8.219 1 59.59 116 VAL A CA 1
ATOM 872 C C . VAL A 1 116 ? 10.141 -7.734 8.477 1 59.59 116 VAL A C 1
ATOM 874 O O . VAL A 1 116 ? 11.039 -8.07 7.707 1 59.59 116 VAL A O 1
ATOM 877 N N . GLU A 1 117 ? 9.844 -8.422 9.438 1 59 117 GLU A N 1
ATOM 878 C CA . GLU A 1 117 ? 10.656 -9.547 9.898 1 59 117 GLU A CA 1
ATOM 879 C C . GLU A 1 117 ? 10.312 -10.82 9.141 1 59 117 GLU A C 1
ATOM 881 O O . GLU A 1 117 ? 11.148 -11.719 9.016 1 59 117 GLU A O 1
ATOM 886 N N . GLY A 1 118 ? 9.172 -10.914 8.492 1 57.66 118 GLY A N 1
ATOM 887 C CA . GLY A 1 118 ? 8.648 -12.156 7.949 1 57.66 118 GLY A CA 1
ATOM 888 C C . GLY A 1 118 ? 9.258 -12.523 6.609 1 57.66 118 GLY A C 1
ATOM 889 O O . GLY A 1 118 ? 9.273 -13.695 6.227 1 57.66 118 GLY A O 1
ATOM 890 N N . ASP A 1 119 ? 10.031 -11.617 5.891 1 64.44 119 ASP A N 1
ATOM 891 C CA . ASP A 1 119 ? 10.375 -11.797 4.484 1 64.44 119 ASP A CA 1
ATOM 892 C C . ASP A 1 119 ? 11.547 -12.766 4.324 1 64.44 119 ASP A C 1
ATOM 894 O O . ASP A 1 119 ? 11.469 -13.719 3.547 1 64.44 119 ASP A O 1
ATOM 898 N N . GLU A 1 120 ? 12.5 -12.656 5.199 1 65.69 120 GLU A N 1
ATOM 899 C CA . GLU A 1 120 ? 13.727 -13.383 4.906 1 65.69 120 GLU A CA 1
ATOM 900 C C . GLU A 1 120 ? 13.516 -14.891 5.027 1 65.69 120 GLU A C 1
ATOM 902 O O . GLU A 1 120 ? 13.922 -15.648 4.145 1 65.69 120 GLU A O 1
ATOM 907 N N . ALA A 1 121 ? 12.992 -15.336 6.055 1 66.56 121 ALA A N 1
ATOM 908 C CA . ALA A 1 121 ? 12.797 -16.766 6.27 1 66.56 121 ALA A CA 1
ATOM 909 C C . ALA A 1 121 ? 11.812 -17.344 5.258 1 66.56 121 ALA A C 1
ATOM 911 O O . ALA A 1 121 ? 12.016 -18.453 4.758 1 66.56 121 ALA A O 1
ATOM 912 N N . ALA A 1 122 ? 10.867 -16.562 4.938 1 70.75 122 ALA A N 1
ATOM 913 C CA . ALA A 1 122 ? 9.828 -17.031 4.023 1 70.75 122 ALA A CA 1
ATOM 914 C C . ALA A 1 122 ? 10.352 -17.109 2.59 1 70.75 122 ALA A C 1
ATOM 916 O O . ALA A 1 122 ? 9.977 -18 1.827 1 70.75 122 ALA A O 1
ATOM 917 N N . LEU A 1 123 ? 11.273 -16.234 2.307 1 75.62 123 LEU A N 1
ATOM 918 C CA . LEU A 1 123 ? 11.812 -16.156 0.953 1 75.62 123 LEU A CA 1
ATOM 919 C C . LEU A 1 123 ? 12.625 -17.406 0.611 1 75.62 123 LEU A C 1
ATOM 921 O O . LEU A 1 123 ? 12.656 -17.828 -0.545 1 75.62 123 LEU A O 1
ATOM 925 N N . LYS A 1 124 ? 13.117 -17.984 1.672 1 74.19 124 LYS A N 1
ATOM 926 C CA . LYS A 1 124 ? 14 -19.125 1.457 1 74.19 124 LYS A CA 1
ATOM 927 C C . LYS A 1 124 ? 13.203 -20.359 1.059 1 74.19 124 LYS A C 1
ATOM 929 O O . LYS A 1 124 ? 13.75 -21.281 0.443 1 74.19 124 LYS A O 1
ATOM 934 N N . THR A 1 125 ? 11.953 -20.359 1.361 1 76.12 125 THR A N 1
ATOM 935 C CA . THR A 1 125 ? 11.164 -21.547 1.111 1 76.12 125 THR A CA 1
ATOM 936 C C . THR A 1 125 ? 10.531 -21.5 -0.278 1 76.12 125 THR A C 1
ATOM 938 O O . THR A 1 125 ? 10.102 -22.531 -0.808 1 76.12 125 THR A O 1
ATOM 941 N N . LEU A 1 126 ? 10.523 -20.391 -0.945 1 84 126 LEU A N 1
ATOM 942 C CA . LEU A 1 126 ? 9.75 -20.172 -2.164 1 84 126 LEU A CA 1
ATOM 943 C C . LEU A 1 126 ? 10.43 -20.828 -3.359 1 84 126 LEU A C 1
ATOM 945 O O . LEU A 1 126 ? 9.766 -21.453 -4.188 1 84 126 LEU A O 1
ATOM 949 N N . PRO A 1 127 ? 11.781 -20.719 -3.365 1 77.25 127 PRO A N 1
ATOM 950 C CA . PRO A 1 127 ? 12.43 -21.422 -4.484 1 77.25 127 PRO A CA 1
ATOM 951 C C . PRO A 1 127 ? 12.203 -22.938 -4.445 1 77.25 127 PRO A C 1
ATOM 953 O O . PRO A 1 127 ? 12.047 -23.562 -5.496 1 77.25 127 PRO A O 1
ATOM 956 N N . GLU A 1 128 ? 12.141 -23.438 -3.271 1 83.81 128 GLU A N 1
ATOM 957 C CA . GLU A 1 128 ? 11.922 -24.875 -3.139 1 83.81 128 GLU A CA 1
ATOM 958 C C . GLU A 1 128 ? 10.531 -25.266 -3.643 1 83.81 128 GLU A C 1
ATOM 960 O O . GLU A 1 128 ? 10.328 -26.406 -4.074 1 83.81 128 GLU A O 1
ATOM 965 N N . ALA A 1 129 ? 9.672 -24.359 -3.645 1 86.69 129 ALA A N 1
ATOM 966 C CA . ALA A 1 129 ? 8.312 -24.609 -4.105 1 86.69 129 ALA A CA 1
ATOM 967 C C . ALA A 1 129 ? 8.172 -24.312 -5.594 1 86.69 129 ALA A C 1
ATOM 969 O O . ALA A 1 129 ? 7.07 -24.359 -6.145 1 86.69 129 ALA A O 1
ATOM 970 N N . GLY A 1 130 ? 9.273 -23.938 -6.188 1 86.19 130 GLY A N 1
ATOM 971 C CA . GLY A 1 130 ? 9.289 -23.766 -7.633 1 86.19 130 GLY A CA 1
ATOM 972 C C . GLY A 1 130 ? 8.984 -22.344 -8.062 1 86.19 130 GLY A C 1
ATOM 973 O O . GLY A 1 130 ? 8.695 -22.078 -9.234 1 86.19 130 GLY A O 1
ATOM 974 N N . LEU A 1 131 ? 9.023 -21.438 -7.223 1 88.19 131 LEU A N 1
ATOM 975 C CA . LEU A 1 131 ? 8.805 -20.047 -7.586 1 88.19 131 LEU A CA 1
ATOM 976 C C . LEU A 1 131 ? 10.102 -19.391 -8.047 1 88.19 131 LEU A C 1
ATOM 978 O O . LEU A 1 131 ? 11.117 -19.453 -7.344 1 88.19 131 LEU A O 1
ATOM 982 N N . SER A 1 132 ? 10.039 -18.844 -9.219 1 86.44 132 SER A N 1
ATOM 983 C CA . SER A 1 132 ? 11.18 -18.094 -9.734 1 86.44 132 SER A CA 1
ATOM 984 C C . SER A 1 132 ? 11.336 -16.75 -9.016 1 86.44 132 SER A C 1
ATOM 986 O O . SER A 1 132 ? 10.406 -16.297 -8.344 1 86.44 132 SER A O 1
ATOM 988 N N . THR A 1 133 ? 12.461 -16.156 -9.188 1 81.88 133 THR A N 1
ATOM 989 C CA . THR A 1 133 ? 12.727 -14.859 -8.578 1 81.88 133 THR A CA 1
ATOM 990 C C . THR A 1 133 ? 11.727 -13.812 -9.07 1 81.88 133 THR A C 1
ATOM 992 O O . THR A 1 133 ? 11.133 -13.078 -8.273 1 81.88 133 THR A O 1
ATOM 995 N N . PRO A 1 134 ? 11.414 -13.773 -10.336 1 83.25 134 PRO A N 1
ATOM 996 C CA . PRO A 1 134 ? 10.406 -12.828 -10.805 1 83.25 134 PRO A CA 1
ATOM 997 C C . PRO A 1 134 ? 9.031 -13.078 -10.188 1 83.25 134 PRO A C 1
ATOM 999 O O . PRO A 1 134 ? 8.305 -12.125 -9.883 1 83.25 134 PRO A O 1
ATOM 1002 N N . ALA A 1 135 ? 8.789 -14.289 -9.984 1 87.38 135 ALA A N 1
ATOM 1003 C CA . ALA A 1 135 ? 7.504 -14.641 -9.391 1 87.38 135 ALA A CA 1
ATOM 1004 C C . ALA A 1 135 ? 7.43 -14.172 -7.938 1 87.38 135 ALA A C 1
ATOM 1006 O O . ALA A 1 135 ? 6.383 -13.711 -7.477 1 87.38 135 ALA A O 1
ATOM 1007 N N . VAL A 1 136 ? 8.523 -14.281 -7.266 1 86.94 136 VAL A N 1
ATOM 1008 C CA . VAL A 1 136 ? 8.594 -13.867 -5.867 1 86.94 136 VAL A CA 1
ATOM 1009 C C . VAL A 1 136 ? 8.445 -12.352 -5.77 1 86.94 136 VAL A C 1
ATOM 1011 O O . VAL A 1 136 ? 7.742 -11.844 -4.887 1 86.94 136 VAL A O 1
ATOM 1014 N N . VAL A 1 137 ? 9.078 -11.68 -6.676 1 83.94 137 VAL A N 1
ATOM 1015 C CA . VAL A 1 137 ? 8.969 -10.227 -6.711 1 83.94 137 VAL A CA 1
ATOM 1016 C C . VAL A 1 137 ? 7.523 -9.82 -6.98 1 83.94 137 VAL A C 1
ATOM 1018 O O . VAL A 1 137 ? 6.973 -8.969 -6.281 1 83.94 137 VAL A O 1
ATOM 1021 N N . ALA A 1 138 ? 6.969 -10.43 -7.918 1 87 138 ALA A N 1
ATOM 1022 C CA . ALA A 1 138 ? 5.578 -10.148 -8.258 1 87 138 ALA A CA 1
ATOM 1023 C C . ALA A 1 138 ? 4.656 -10.414 -7.07 1 87 138 ALA A C 1
ATOM 1025 O O . ALA A 1 138 ? 3.754 -9.625 -6.785 1 87 138 ALA A O 1
ATOM 1026 N N . LEU A 1 139 ? 4.934 -11.492 -6.414 1 90.62 139 LEU A N 1
ATOM 1027 C CA . LEU A 1 139 ? 4.129 -11.867 -5.258 1 90.62 139 LEU A CA 1
ATOM 1028 C C . LEU A 1 139 ? 4.289 -10.859 -4.125 1 90.62 139 LEU A C 1
ATOM 1030 O O . LEU A 1 139 ? 3.303 -10.438 -3.518 1 90.62 139 LEU A O 1
ATOM 1034 N N . SER A 1 140 ? 5.484 -10.477 -3.91 1 86.75 140 SER A N 1
ATOM 1035 C CA . SER A 1 140 ? 5.754 -9.5 -2.859 1 86.75 140 SER A CA 1
ATOM 1036 C C . SER A 1 140 ? 5.078 -8.164 -3.16 1 86.75 140 SER A C 1
ATOM 1038 O O . SER A 1 140 ? 4.504 -7.539 -2.266 1 86.75 140 SER A O 1
ATOM 1040 N N . GLN A 1 141 ? 5.148 -7.734 -4.328 1 88.06 141 GLN A N 1
ATOM 1041 C CA . GLN A 1 141 ? 4.516 -6.488 -4.758 1 88.06 141 GLN A CA 1
ATOM 1042 C C . GLN A 1 141 ? 2.998 -6.574 -4.633 1 88.06 141 GLN A C 1
ATOM 1044 O O . GLN A 1 141 ? 2.352 -5.625 -4.184 1 88.06 141 GLN A O 1
ATOM 1049 N N . LEU A 1 142 ? 2.473 -7.688 -5.051 1 92.69 142 LEU A N 1
ATOM 1050 C CA . LEU A 1 142 ? 1.035 -7.91 -4.953 1 92.69 142 LEU A CA 1
ATOM 1051 C C . LEU A 1 142 ? 0.566 -7.812 -3.506 1 92.69 142 LEU A C 1
ATOM 1053 O O . LEU A 1 142 ? -0.402 -7.109 -3.209 1 92.69 142 LEU A O 1
ATOM 1057 N N . ILE A 1 143 ? 1.249 -8.477 -2.652 1 91.31 143 ILE A N 1
ATOM 1058 C CA . ILE A 1 143 ? 0.876 -8.492 -1.243 1 91.31 143 ILE A CA 1
ATOM 1059 C C . ILE A 1 143 ? 0.975 -7.086 -0.663 1 91.31 143 ILE A C 1
ATOM 1061 O O . ILE A 1 143 ? 0.111 -6.664 0.109 1 91.31 143 ILE A O 1
ATOM 1065 N N . ALA A 1 144 ? 2.057 -6.406 -1.036 1 89.56 144 ALA A N 1
ATOM 1066 C CA . ALA A 1 144 ? 2.211 -5.023 -0.599 1 89.56 144 ALA A CA 1
ATOM 1067 C C . ALA A 1 144 ? 1.035 -4.168 -1.062 1 89.56 144 ALA A C 1
ATOM 1069 O O . ALA A 1 144 ? 0.484 -3.387 -0.282 1 89.56 144 ALA A O 1
ATOM 1070 N N . PHE A 1 145 ? 0.623 -4.312 -2.232 1 91.88 145 PHE A N 1
ATOM 1071 C CA . PHE A 1 145 ? -0.489 -3.545 -2.781 1 91.88 145 PHE A CA 1
ATOM 1072 C C . PHE A 1 145 ? -1.787 -3.877 -2.055 1 91.88 145 PHE A C 1
ATOM 1074 O O . PHE A 1 145 ? -2.572 -2.98 -1.733 1 91.88 145 PHE A O 1
ATOM 1081 N N . LEU A 1 146 ? -2.045 -5.133 -1.898 1 92.62 146 LEU A N 1
ATOM 1082 C CA . LEU A 1 146 ? -3.271 -5.562 -1.235 1 92.62 146 LEU A CA 1
ATOM 1083 C C . LEU A 1 146 ? -3.352 -4.996 0.179 1 92.62 146 LEU A C 1
ATOM 1085 O O . LEU A 1 146 ? -4.426 -4.602 0.633 1 92.62 146 LEU A O 1
ATOM 1089 N N . SER A 1 147 ? -2.283 -4.984 0.838 1 87.56 147 SER A N 1
ATOM 1090 C CA . SER A 1 147 ? -2.234 -4.398 2.172 1 87.56 147 SER A CA 1
ATOM 1091 C C . SER A 1 147 ? -2.594 -2.918 2.139 1 87.56 147 SER A C 1
ATOM 1093 O O . SER A 1 147 ? -3.316 -2.428 3.01 1 87.56 147 SER A O 1
ATOM 1095 N N . TYR A 1 148 ? -2.098 -2.236 1.182 1 89.56 148 TYR A N 1
ATOM 1096 C CA . TYR A 1 148 ? -2.443 -0.836 0.965 1 89.56 148 TYR A CA 1
ATOM 1097 C C . TYR A 1 148 ? -3.934 -0.68 0.686 1 89.56 148 TYR A C 1
ATOM 1099 O O . TYR A 1 148 ? -4.602 0.162 1.291 1 89.56 148 TYR A O 1
ATOM 1107 N N . GLN A 1 149 ? -4.426 -1.476 -0.229 1 90.12 149 GLN A N 1
ATOM 1108 C CA . GLN A 1 149 ? -5.824 -1.377 -0.634 1 90.12 149 GLN A CA 1
ATOM 1109 C C . GLN A 1 149 ? -6.758 -1.619 0.548 1 90.12 149 GLN A C 1
ATOM 1111 O O . GLN A 1 149 ? -7.719 -0.875 0.75 1 90.12 149 GLN A O 1
ATOM 1116 N N . VAL A 1 150 ? -6.48 -2.588 1.335 1 88.06 150 VAL A N 1
ATOM 1117 C CA . VAL A 1 150 ? -7.316 -2.934 2.482 1 88.06 150 VAL A CA 1
ATOM 1118 C C . VAL A 1 150 ? -7.363 -1.76 3.457 1 88.06 150 VAL A C 1
ATOM 1120 O O . VAL A 1 150 ? -8.438 -1.376 3.924 1 88.06 150 VAL A O 1
ATOM 1123 N N . ARG A 1 151 ? -6.289 -1.134 3.723 1 84.12 151 ARG A N 1
ATOM 1124 C CA . ARG A 1 151 ? -6.227 -0.002 4.641 1 84.12 151 ARG A CA 1
ATOM 1125 C C . ARG A 1 151 ? -6.961 1.207 4.074 1 84.12 151 ARG A C 1
ATOM 1127 O O . ARG A 1 151 ? -7.648 1.923 4.805 1 84.12 151 ARG A O 1
ATOM 1134 N N . LEU A 1 152 ? -6.766 1.408 2.824 1 86.5 152 LEU A N 1
ATOM 1135 C CA . LEU A 1 152 ? -7.43 2.533 2.172 1 86.5 152 LEU A CA 1
ATOM 1136 C C . LEU A 1 152 ? -8.945 2.393 2.252 1 86.5 152 LEU A C 1
ATOM 1138 O O . LEU A 1 152 ? -9.641 3.334 2.639 1 86.5 152 LEU A O 1
ATOM 1142 N N . VAL A 1 153 ? -9.438 1.216 1.939 1 87.62 153 VAL A N 1
ATOM 1143 C CA . VAL A 1 153 ? -10.875 0.963 1.951 1 87.62 153 VAL A CA 1
ATOM 1144 C C . VAL A 1 153 ? -11.406 1.049 3.383 1 87.62 153 VAL A C 1
ATOM 1146 O O . VAL A 1 153 ? -12.422 1.698 3.637 1 87.62 153 VAL A O 1
ATOM 1149 N N . ALA A 1 154 ? -10.719 0.392 4.309 1 83.62 154 ALA A N 1
ATOM 1150 C CA . ALA A 1 154 ? -11.125 0.42 5.711 1 83.62 154 ALA A CA 1
ATOM 1151 C C . ALA A 1 154 ? -11.156 1.849 6.246 1 83.62 154 ALA A C 1
ATOM 1153 O O . ALA A 1 154 ? -12.086 2.232 6.957 1 83.62 154 ALA A O 1
ATOM 1154 N N . GLY A 1 155 ? -10.133 2.639 5.953 1 81.88 155 GLY A N 1
ATOM 1155 C CA . GLY A 1 155 ? -10.078 4.027 6.379 1 81.88 155 GLY A CA 1
ATOM 1156 C C . GLY A 1 155 ? -11.211 4.867 5.828 1 81.88 155 GLY A C 1
ATOM 1157 O O . GLY A 1 155 ? -11.844 5.629 6.566 1 81.88 155 GLY A O 1
ATOM 1158 N N . LEU A 1 156 ? -11.5 4.742 4.594 1 85.19 156 LEU A N 1
ATOM 1159 C CA . LEU A 1 156 ? -12.562 5.508 3.953 1 85.19 156 LEU A CA 1
ATOM 1160 C C . LEU A 1 156 ? -13.93 5.113 4.504 1 85.19 156 LEU A C 1
ATOM 1162 O O . LEU A 1 156 ? -14.797 5.965 4.707 1 85.19 156 LEU A O 1
ATOM 1166 N N . LYS A 1 157 ? -14.109 3.832 4.746 1 85.44 157 LYS A N 1
ATOM 1167 C CA . LYS A 1 157 ? -15.367 3.363 5.32 1 85.44 157 LYS A CA 1
ATOM 1168 C C . LYS A 1 157 ? -15.57 3.924 6.727 1 85.44 157 LYS A C 1
ATOM 1170 O O . LYS A 1 157 ? -16.688 4.273 7.105 1 85.44 157 LYS A O 1
ATOM 1175 N N . ALA A 1 158 ? -14.531 3.912 7.477 1 81.62 158 ALA A N 1
ATOM 1176 C CA . ALA A 1 158 ? -14.609 4.461 8.828 1 81.62 158 ALA A CA 1
ATOM 1177 C C . ALA A 1 158 ? -14.992 5.938 8.797 1 81.62 158 ALA A C 1
ATOM 1179 O O . ALA A 1 158 ? -15.797 6.395 9.617 1 81.62 158 ALA A O 1
ATOM 1180 N N . ILE A 1 159 ? -14.445 6.66 7.871 1 81.62 159 ILE A N 1
ATOM 1181 C CA . ILE A 1 159 ? -14.742 8.078 7.73 1 81.62 159 ILE A CA 1
ATOM 1182 C C . ILE A 1 159 ? -16.188 8.266 7.293 1 81.62 159 ILE A C 1
ATOM 1184 O O . ILE A 1 159 ? -16.891 9.141 7.812 1 81.62 159 ILE A O 1
ATOM 1188 N N . GLN A 1 160 ? -16.578 7.473 6.379 1 82.44 160 GLN A N 1
ATOM 1189 C CA . GLN A 1 160 ? -17.953 7.531 5.906 1 82.44 160 GLN A CA 1
ATOM 1190 C C . GLN A 1 160 ? -18.938 7.266 7.039 1 82.44 160 GLN A C 1
ATOM 1192 O O . GLN A 1 160 ? -19.969 7.934 7.145 1 82.44 160 GLN A O 1
ATOM 1197 N N . SER A 1 161 ? -18.625 6.297 7.84 1 80.56 161 SER A N 1
ATOM 1198 C CA . SER A 1 161 ? -19.484 5.957 8.969 1 80.56 161 SER A CA 1
ATOM 1199 C C . SER A 1 161 ? -19.562 7.102 9.969 1 80.56 161 SER A C 1
ATOM 1201 O O . SER A 1 161 ? -20.625 7.352 10.555 1 80.56 161 SER A O 1
ATOM 1203 N N . LEU A 1 162 ? -18.5 7.766 10.188 1 75.94 162 LEU A N 1
ATOM 1204 C CA . LEU A 1 162 ? -18.453 8.891 11.117 1 75.94 162 LEU A CA 1
ATOM 1205 C C . LEU A 1 162 ? -19.266 10.07 10.586 1 75.94 162 LEU A C 1
ATOM 1207 O O . LEU A 1 162 ? -19.922 10.781 11.352 1 75.94 162 LEU A O 1
ATOM 1211 N N . GLU A 1 163 ? -19.188 10.266 9.281 1 75.69 163 GLU A N 1
ATOM 1212 C CA . GLU A 1 163 ? -19.953 11.359 8.68 1 75.69 163 GLU A CA 1
ATOM 1213 C C . GLU A 1 163 ? -21.453 11.086 8.727 1 75.69 163 GLU A C 1
ATOM 1215 O O . GLU A 1 163 ? -22.25 12.008 8.82 1 75.69 163 GLU A O 1
ATOM 1220 N N . GLN A 1 164 ? -21.766 9.859 8.586 1 72.12 164 GLN A N 1
ATOM 1221 C CA . GLN A 1 164 ? -23.172 9.5 8.625 1 72.12 164 GLN A CA 1
ATOM 1222 C C . GLN A 1 164 ? -23.703 9.531 10.055 1 72.12 164 GLN A C 1
ATOM 1224 O O . GLN A 1 164 ? -24.906 9.75 10.273 1 72.12 164 GLN A O 1
ATOM 1229 N N . SER A 1 165 ? -22.734 9.203 10.93 1 63.59 165 SER A N 1
ATOM 1230 C CA . SER A 1 165 ? -23.141 9.219 12.328 1 63.59 165 SER A CA 1
ATOM 1231 C C . SER A 1 165 ? -23.156 10.641 12.883 1 63.59 165 SER A C 1
ATOM 1233 O O . SER A 1 165 ? -23.797 10.906 13.906 1 63.59 165 SER A O 1
ATOM 1235 N N . ALA A 1 166 ? -22.422 11.516 12.25 1 57.41 166 ALA A N 1
ATOM 1236 C CA . ALA A 1 166 ? -22.406 12.898 12.711 1 57.41 166 ALA A CA 1
ATOM 1237 C C . ALA A 1 166 ? -23.625 13.664 12.18 1 57.41 166 ALA A C 1
ATOM 1239 O O . ALA A 1 166 ? -24.156 13.336 11.117 1 57.41 166 ALA A O 1
ATOM 1240 N N . MET B 1 1 ? 14.289 13.781 -18.078 1 33.41 1 MET B N 1
ATOM 1241 C CA . MET B 1 1 ? 14.922 12.758 -17.266 1 33.41 1 MET B CA 1
ATOM 1242 C C . MET B 1 1 ? 13.898 12.047 -16.375 1 33.41 1 MET B C 1
ATOM 1244 O O . MET B 1 1 ? 13.094 12.703 -15.711 1 33.41 1 MET B O 1
ATOM 1248 N N . THR B 1 2 ? 13.43 10.953 -16.781 1 47.81 2 THR B N 1
ATOM 1249 C CA . THR B 1 2 ? 12.336 10.25 -16.125 1 47.81 2 THR B CA 1
ATOM 1250 C C . THR B 1 2 ? 12.555 10.195 -14.617 1 47.81 2 THR B C 1
ATOM 1252 O O . THR B 1 2 ? 13.688 9.992 -14.156 1 47.81 2 THR B O 1
ATOM 1255 N N . THR B 1 3 ? 11.953 10.938 -13.875 1 54.66 3 THR B N 1
ATOM 1256 C CA . THR B 1 3 ? 12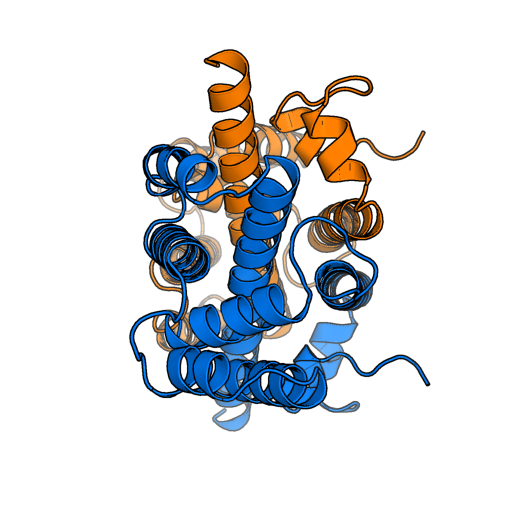.102 10.969 -12.43 1 54.66 3 THR B CA 1
ATOM 1257 C C . THR B 1 3 ? 12.492 9.594 -11.891 1 54.66 3 THR B C 1
ATOM 1259 O O . THR B 1 3 ? 11.844 8.594 -12.203 1 54.66 3 THR B O 1
ATOM 1262 N N . PRO B 1 4 ? 13.68 9.594 -11.359 1 71.75 4 PRO B N 1
ATOM 1263 C CA . PRO B 1 4 ? 14.219 8.328 -10.844 1 71.75 4 PRO B CA 1
ATOM 1264 C C . PRO B 1 4 ? 13.25 7.617 -9.898 1 71.75 4 PRO B C 1
ATOM 1266 O O . PRO B 1 4 ? 12.539 8.266 -9.133 1 71.75 4 PRO B O 1
ATOM 1269 N N . ASP B 1 5 ? 12.906 6.449 -10.148 1 86 5 ASP B N 1
ATOM 1270 C CA . ASP B 1 5 ? 12.109 5.57 -9.297 1 86 5 ASP B CA 1
ATOM 1271 C C . ASP B 1 5 ? 12.742 5.426 -7.918 1 86 5 ASP B C 1
ATOM 1273 O O . ASP B 1 5 ? 13.875 4.953 -7.793 1 86 5 ASP B O 1
ATOM 1277 N N . LEU B 1 6 ? 12.148 5.949 -6.965 1 89.62 6 LEU B N 1
ATOM 1278 C CA . LEU B 1 6 ? 12.688 5.992 -5.609 1 89.62 6 LEU B CA 1
ATOM 1279 C C . LEU B 1 6 ? 13 4.59 -5.102 1 89.62 6 LEU B C 1
ATOM 1281 O O . LEU B 1 6 ? 14.016 4.375 -4.445 1 89.62 6 LEU B O 1
ATOM 1285 N N . VAL B 1 7 ? 12.156 3.656 -5.379 1 89.31 7 VAL B N 1
ATOM 1286 C CA . VAL B 1 7 ? 12.344 2.291 -4.898 1 89.31 7 VAL B CA 1
ATOM 1287 C C . VAL B 1 7 ? 13.648 1.719 -5.453 1 89.31 7 VAL B C 1
ATOM 1289 O O . VAL B 1 7 ? 14.422 1.1 -4.723 1 89.31 7 VAL B O 1
ATOM 1292 N N . ASP B 1 8 ? 13.898 1.954 -6.773 1 89.31 8 ASP B N 1
ATOM 1293 C CA . ASP B 1 8 ? 15.156 1.519 -7.367 1 89.31 8 ASP B CA 1
ATOM 1294 C C . ASP B 1 8 ? 16.344 2.121 -6.629 1 89.31 8 ASP B C 1
ATOM 1296 O O . ASP B 1 8 ? 17.328 1.429 -6.359 1 89.31 8 ASP B O 1
ATOM 1300 N N . GLN B 1 9 ? 16.219 3.4 -6.336 1 89.81 9 GLN B N 1
ATOM 1301 C CA . GLN B 1 9 ? 17.297 4.117 -5.66 1 89.81 9 GLN B CA 1
ATOM 1302 C C . GLN B 1 9 ? 17.547 3.539 -4.273 1 89.81 9 GLN B C 1
ATOM 1304 O O . GLN B 1 9 ? 18.703 3.307 -3.893 1 89.81 9 GLN B O 1
ATOM 1309 N N . LEU B 1 10 ? 16.547 3.252 -3.576 1 89.25 10 LEU B N 1
ATOM 1310 C CA . LEU B 1 10 ? 16.672 2.826 -2.186 1 89.25 10 LEU B CA 1
ATOM 1311 C C . LEU B 1 10 ? 17.188 1.397 -2.098 1 89.25 10 LEU B C 1
ATOM 1313 O O . LEU B 1 10 ? 17.938 1.063 -1.182 1 89.25 10 LEU B O 1
ATOM 1317 N N . VAL B 1 11 ? 16.781 0.597 -3.006 1 86.81 11 VAL B N 1
ATOM 1318 C CA . VAL B 1 11 ? 17.203 -0.802 -3.002 1 86.81 11 VAL B CA 1
ATOM 1319 C C . VAL B 1 11 ? 18.547 -0.941 -3.701 1 86.81 11 VAL B C 1
ATOM 1321 O O . VAL B 1 11 ? 19.266 -1.936 -3.512 1 86.81 11 VAL B O 1
ATOM 1324 N N . GLY B 1 12 ? 18.891 0.068 -4.457 1 87.88 12 GLY B N 1
ATOM 1325 C CA . GLY B 1 12 ? 20.141 0.033 -5.207 1 87.88 12 GLY B CA 1
ATOM 1326 C C . GL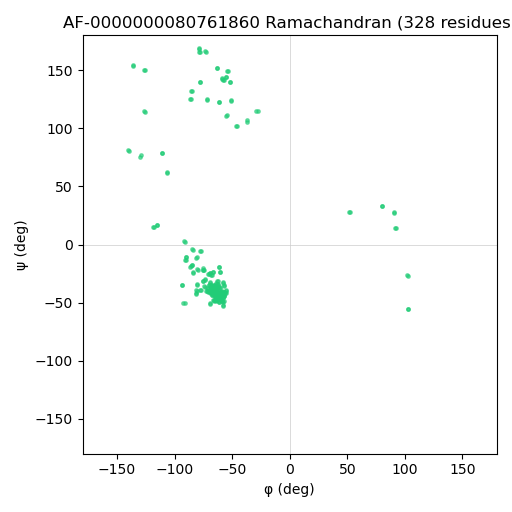Y B 1 12 ? 20.031 -0.768 -6.492 1 87.88 12 GLY B C 1
ATOM 1327 O O . GLY B 1 12 ? 20.969 -1.497 -6.852 1 87.88 12 GLY B O 1
ATOM 1328 N N . LEU B 1 13 ? 18.922 -0.75 -7.109 1 86.62 13 LEU B N 1
ATOM 1329 C CA . LEU B 1 13 ? 18.734 -1.461 -8.367 1 86.62 13 LEU B CA 1
ATOM 1330 C C . LEU B 1 13 ? 19.188 -0.609 -9.547 1 86.62 13 LEU B C 1
ATOM 1332 O O . LEU B 1 13 ? 18.891 0.585 -9.609 1 86.62 13 LEU B O 1
ATOM 1336 N N . ALA B 1 14 ? 19.922 -1.194 -10.367 1 87.12 14 ALA B N 1
ATOM 1337 C CA . ALA B 1 14 ? 20.422 -0.504 -11.555 1 87.12 14 ALA B CA 1
ATOM 1338 C C . ALA B 1 14 ? 20.078 -1.287 -12.828 1 87.12 14 ALA B C 1
ATOM 1340 O O . ALA B 1 14 ? 19.938 -2.512 -12.781 1 87.12 14 ALA B O 1
ATOM 1341 N N . PRO B 1 15 ? 19.922 -0.49 -13.883 1 86.06 15 PRO B N 1
ATOM 1342 C CA . PRO B 1 15 ? 19.734 -1.203 -15.148 1 86.06 15 PRO B CA 1
ATOM 1343 C C . PRO B 1 15 ? 20.812 -2.252 -15.406 1 86.06 15 PRO B C 1
ATOM 1345 O O . PRO B 1 15 ? 21.984 -2.025 -15.094 1 86.06 15 PRO B O 1
ATOM 1348 N N . GLY B 1 16 ? 20.406 -3.389 -15.922 1 83.31 16 GLY B N 1
ATOM 1349 C CA . GLY B 1 16 ? 21.359 -4.469 -16.172 1 83.31 16 GLY B CA 1
ATOM 1350 C C . GLY B 1 16 ? 21.297 -5.566 -15.133 1 83.31 16 GLY B C 1
ATOM 1351 O O . GLY B 1 16 ? 21.703 -6.703 -15.398 1 83.31 16 GLY B O 1
ATOM 1352 N N . GLN B 1 17 ? 20.859 -5.195 -13.883 1 85.06 17 GLN B N 1
ATOM 1353 C CA . GLN B 1 17 ? 20.703 -6.199 -12.836 1 85.06 17 GLN B CA 1
ATOM 1354 C C . GLN B 1 17 ? 19.422 -7.004 -13.031 1 85.06 17 GLN B C 1
ATOM 1356 O O . GLN B 1 17 ? 18.391 -6.457 -13.445 1 85.06 17 GLN B O 1
ATOM 1361 N N . PRO B 1 18 ? 19.5 -8.258 -12.797 1 82.44 18 PRO B N 1
ATOM 1362 C CA . PRO B 1 18 ? 18.344 -9.117 -13.023 1 82.44 18 PRO B CA 1
ATOM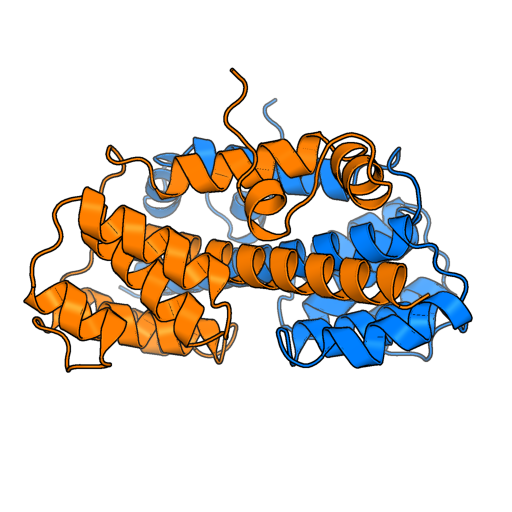 1363 C C . PRO B 1 18 ? 17.109 -8.648 -12.25 1 82.44 18 PRO B C 1
ATOM 1365 O O . PRO B 1 18 ? 16.016 -8.602 -12.805 1 82.44 18 PRO B O 1
ATOM 1368 N N . LEU B 1 19 ? 17.344 -8.273 -11.07 1 85.75 19 LEU B N 1
ATOM 1369 C CA . LEU B 1 19 ? 16.203 -7.859 -10.25 1 85.75 19 LEU B CA 1
ATOM 1370 C C . LEU B 1 19 ? 15.578 -6.578 -10.789 1 85.75 19 LEU B C 1
ATOM 1372 O O . LEU B 1 19 ? 14.359 -6.398 -10.734 1 85.75 19 LEU B O 1
ATOM 1376 N N . HIS B 1 20 ? 16.406 -5.68 -11.273 1 87.06 20 HIS B N 1
ATOM 1377 C CA . HIS B 1 20 ? 15.906 -4.465 -11.906 1 87.06 20 HIS B CA 1
ATOM 1378 C C . HIS B 1 20 ? 15.039 -4.789 -13.117 1 87.06 20 HIS B C 1
ATOM 1380 O O . HIS B 1 20 ? 13.977 -4.199 -13.305 1 87.06 20 HIS B O 1
ATOM 1386 N N . ALA B 1 21 ? 15.453 -5.711 -13.875 1 83.88 21 ALA B N 1
ATOM 1387 C CA . ALA B 1 21 ? 14.742 -6.117 -15.078 1 83.88 21 ALA B CA 1
ATOM 1388 C C . ALA B 1 21 ? 13.383 -6.727 -14.734 1 83.88 21 ALA B C 1
ATOM 1390 O O . ALA B 1 21 ? 12.383 -6.457 -15.406 1 83.88 21 ALA B O 1
ATOM 1391 N N . VAL B 1 22 ? 13.438 -7.461 -13.711 1 81.81 22 VAL B N 1
ATOM 1392 C CA . VAL B 1 22 ? 12.203 -8.117 -13.289 1 81.81 22 VAL B CA 1
ATOM 1393 C C . VAL B 1 22 ? 11.195 -7.062 -12.836 1 81.81 22 VAL B C 1
ATOM 1395 O O . VAL B 1 22 ? 10.031 -7.09 -13.25 1 81.81 22 VAL B O 1
ATOM 1398 N N . ARG B 1 23 ? 11.672 -6.184 -12.008 1 83.69 23 ARG B N 1
ATOM 1399 C CA . ARG B 1 23 ? 10.797 -5.125 -11.508 1 83.69 23 ARG B CA 1
ATOM 1400 C C . ARG B 1 23 ? 10.273 -4.27 -12.656 1 83.69 23 ARG B C 1
ATOM 1402 O O . ARG B 1 23 ? 9.094 -3.916 -12.68 1 83.69 23 ARG B O 1
ATOM 1409 N N . HIS B 1 24 ? 10.977 -3.984 -13.648 1 82.75 24 HIS B N 1
ATOM 1410 C CA . HIS B 1 24 ? 10.617 -3.051 -14.711 1 82.75 24 HIS B CA 1
ATOM 1411 C C . HIS B 1 24 ? 9.891 -3.762 -15.852 1 82.75 24 HIS B C 1
ATOM 1413 O O . HIS B 1 24 ? 9.383 -3.115 -16.766 1 82.75 24 HIS B O 1
ATOM 1419 N N . GLN B 1 25 ? 9.922 -5.094 -15.781 1 79 25 GLN B N 1
ATOM 1420 C CA . GLN B 1 25 ? 8.992 -5.816 -16.641 1 79 25 GLN B CA 1
ATOM 1421 C C . GLN B 1 25 ? 7.547 -5.453 -16.328 1 79 25 GLN B C 1
ATOM 1423 O O . GLN B 1 25 ? 6.672 -5.539 -17.188 1 79 25 GLN B O 1
ATOM 1428 N N . ARG B 1 26 ? 7.402 -5.008 -15.148 1 80.69 26 ARG B N 1
ATOM 1429 C CA . ARG B 1 26 ? 6.113 -4.496 -14.703 1 80.69 26 ARG B CA 1
ATOM 1430 C C . ARG B 1 26 ? 6.133 -2.975 -14.586 1 80.69 26 ARG B C 1
ATOM 1432 O O . ARG B 1 26 ? 5.809 -2.42 -13.539 1 80.69 26 ARG B O 1
ATOM 1439 N N . GLU B 1 27 ? 6.348 -2.395 -15.625 1 83.56 27 GLU B N 1
ATOM 1440 C CA . GLU B 1 27 ? 6.621 -0.965 -15.727 1 83.56 27 GLU B CA 1
ATOM 1441 C C . GLU B 1 27 ? 5.438 -0.14 -15.234 1 83.56 27 GLU B C 1
ATOM 1443 O O . GLU B 1 27 ? 5.621 0.897 -14.594 1 83.56 27 GLU B O 1
ATOM 1448 N N . LYS B 1 28 ? 4.312 -0.621 -15.516 1 83.31 28 LYS B N 1
ATOM 1449 C CA . LYS B 1 28 ? 3.121 0.11 -15.102 1 83.31 28 LYS B CA 1
ATOM 1450 C C . LYS B 1 28 ? 3.023 0.186 -13.586 1 83.31 28 LYS B C 1
ATOM 1452 O O . LYS B 1 28 ? 2.572 1.193 -13.031 1 83.31 28 LYS B O 1
ATOM 1457 N N . VAL B 1 29 ? 3.436 -0.838 -12.883 1 83.38 29 VAL B N 1
ATOM 1458 C CA . VAL B 1 29 ? 3.43 -0.854 -11.422 1 83.38 29 VAL B CA 1
ATOM 1459 C C . VAL B 1 29 ? 4.469 0.13 -10.891 1 83.38 29 VAL B C 1
ATOM 1461 O O . VAL B 1 29 ? 4.215 0.851 -9.922 1 83.38 29 VAL B O 1
ATOM 1464 N N . VAL B 1 30 ? 5.594 0.162 -11.562 1 87.12 30 VAL B N 1
ATOM 1465 C CA . VAL B 1 30 ? 6.656 1.091 -11.195 1 87.12 30 VAL B CA 1
ATOM 1466 C C . VAL B 1 30 ? 6.16 2.527 -11.344 1 87.12 30 VAL B C 1
ATOM 1468 O O . VAL B 1 30 ? 6.301 3.336 -10.422 1 87.12 30 VAL B O 1
ATOM 1471 N N . GLN B 1 31 ? 5.473 2.787 -12.398 1 88.06 31 GLN B N 1
ATOM 1472 C CA . GLN B 1 31 ? 4.973 4.129 -12.688 1 88.06 31 GLN B CA 1
ATOM 1473 C C . GLN B 1 31 ? 3.871 4.527 -11.711 1 88.06 31 GLN B C 1
ATOM 1475 O O . GLN B 1 31 ? 3.824 5.672 -11.25 1 88.06 31 GLN B O 1
ATOM 1480 N N . ALA B 1 32 ? 3.043 3.623 -11.438 1 85.56 32 ALA B N 1
ATOM 1481 C CA . ALA B 1 32 ? 1.945 3.885 -10.508 1 85.56 32 ALA B CA 1
ATOM 1482 C C . ALA B 1 32 ? 2.471 4.148 -9.102 1 85.56 32 ALA B C 1
ATOM 1484 O O . ALA B 1 32 ? 1.971 5.035 -8.398 1 85.56 32 ALA B O 1
ATOM 1485 N N . THR B 1 33 ? 3.496 3.383 -8.703 1 88.12 33 THR B N 1
ATOM 1486 C CA . THR B 1 33 ? 4.098 3.572 -7.391 1 88.12 33 THR B CA 1
ATOM 1487 C C . THR B 1 33 ? 4.746 4.949 -7.285 1 88.12 33 THR B C 1
ATOM 1489 O O . THR B 1 33 ? 4.496 5.684 -6.328 1 88.12 33 THR B O 1
ATOM 1492 N N . GLN B 1 34 ? 5.449 5.277 -8.328 1 89.62 34 GLN B N 1
ATOM 1493 C CA . GLN B 1 34 ? 6.109 6.578 -8.352 1 89.62 34 GLN B CA 1
ATOM 1494 C C . GLN B 1 34 ? 5.09 7.711 -8.445 1 89.62 34 GLN B C 1
ATOM 1496 O O . GLN B 1 34 ? 5.25 8.75 -7.801 1 89.62 34 GLN B O 1
ATOM 1501 N N . GLY B 1 35 ? 4.137 7.488 -9.227 1 87.88 35 GLY B N 1
ATOM 1502 C CA . GLY B 1 35 ? 3.076 8.469 -9.344 1 87.88 35 GLY B CA 1
ATOM 1503 C C . GLY B 1 35 ? 2.352 8.727 -8.039 1 87.88 35 GLY B C 1
ATOM 1504 O O . GLY B 1 35 ? 2.033 9.875 -7.711 1 87.88 35 GLY B O 1
ATOM 1505 N N . SER B 1 36 ? 2.055 7.691 -7.285 1 88.81 36 SER B N 1
ATOM 1506 C CA . SER B 1 36 ? 1.426 7.824 -5.977 1 88.81 36 SER B CA 1
ATOM 1507 C C . SER B 1 36 ? 2.297 8.641 -5.023 1 88.81 36 SER B C 1
ATOM 1509 O O . SER B 1 36 ? 1.803 9.516 -4.316 1 88.81 36 SER B O 1
ATOM 1511 N N . LEU B 1 37 ? 3.586 8.32 -5.055 1 91.31 37 LEU B N 1
ATOM 1512 C CA . LEU B 1 37 ? 4.535 9.055 -4.227 1 91.31 37 LEU B CA 1
ATOM 1513 C C . LEU B 1 37 ? 4.492 10.547 -4.543 1 91.31 37 LEU B C 1
ATOM 1515 O O . LEU B 1 37 ? 4.352 11.375 -3.639 1 91.31 37 LEU B O 1
ATOM 1519 N N . GLU B 1 38 ? 4.555 10.844 -5.773 1 91.19 38 GLU B N 1
ATOM 1520 C CA . GLU B 1 38 ? 4.57 12.234 -6.207 1 91.19 38 GLU B CA 1
ATOM 1521 C C . GLU B 1 38 ? 3.262 12.938 -5.859 1 91.19 38 GLU B C 1
ATOM 1523 O O . GLU B 1 38 ? 3.266 14.094 -5.426 1 91.19 38 GLU B O 1
ATOM 1528 N N . ALA B 1 39 ? 2.189 12.25 -6.035 1 88.44 39 ALA B N 1
ATOM 1529 C CA . ALA B 1 39 ? 0.878 12.836 -5.77 1 88.44 39 ALA B CA 1
ATOM 1530 C C . ALA B 1 39 ? 0.671 13.062 -4.277 1 88.44 39 ALA B C 1
ATOM 1532 O O . ALA B 1 39 ? 0.183 14.125 -3.865 1 88.44 39 ALA B O 1
ATOM 1533 N N . LEU B 1 40 ? 1.082 12.188 -3.459 1 91.69 40 LEU B N 1
ATOM 1534 C CA . LEU B 1 40 ? 0.826 12.242 -2.023 1 91.69 40 LEU B CA 1
ATOM 1535 C C . LEU B 1 40 ? 1.71 13.289 -1.351 1 91.69 40 LEU B C 1
ATOM 1537 O O . LEU B 1 40 ? 1.366 13.805 -0.287 1 91.69 40 LEU B O 1
ATOM 1541 N N . PHE B 1 41 ? 2.814 13.602 -2.037 1 93.75 41 PHE B N 1
ATOM 1542 C CA . PHE B 1 41 ? 3.725 14.57 -1.442 1 93.75 41 PHE B CA 1
ATOM 1543 C C . PHE B 1 41 ? 3.805 15.836 -2.293 1 93.75 41 PHE B C 1
ATOM 1545 O O . PHE B 1 41 ? 4.773 16.594 -2.199 1 93.75 41 PHE B O 1
ATOM 1552 N N . ASP B 1 42 ? 2.801 15.922 -3.145 1 89.62 42 ASP B N 1
ATOM 1553 C CA . ASP B 1 42 ? 2.666 17.172 -3.895 1 89.62 42 ASP B CA 1
ATOM 1554 C C . ASP B 1 42 ? 2.428 18.344 -2.959 1 89.62 42 ASP B C 1
ATOM 1556 O O . ASP B 1 42 ? 1.463 18.359 -2.191 1 89.62 42 ASP B O 1
ATOM 1560 N N . PRO B 1 43 ? 3.244 19.344 -2.994 1 87.06 43 PRO B N 1
ATOM 1561 C CA . PRO B 1 43 ? 3.102 20.484 -2.088 1 87.06 43 PRO B CA 1
ATOM 1562 C C . PRO B 1 43 ? 1.773 21.219 -2.264 1 87.06 43 PRO B C 1
ATOM 1564 O O . PRO B 1 43 ? 1.33 21.938 -1.356 1 87.06 43 PRO B O 1
ATOM 1567 N N . ALA B 1 44 ? 1.088 21.078 -3.35 1 83.25 44 ALA B N 1
ATOM 1568 C CA . ALA B 1 44 ? -0.151 21.797 -3.656 1 83.25 44 ALA B CA 1
ATOM 1569 C C . ALA B 1 44 ? -1.355 21.078 -3.045 1 83.25 44 ALA B C 1
ATOM 1571 O O . ALA B 1 44 ? -2.467 21.625 -3.047 1 83.25 44 ALA B O 1
ATOM 1572 N N . LEU B 1 45 ? -1.122 19.922 -2.434 1 80.19 45 LEU B N 1
ATOM 1573 C CA . LEU B 1 45 ? -2.242 19.156 -1.879 1 80.19 45 LEU B CA 1
ATOM 1574 C C . LEU B 1 45 ? -2.791 19.844 -0.631 1 80.19 45 LEU B C 1
ATOM 1576 O O . LEU B 1 45 ? -2.041 20.141 0.301 1 80.19 45 LEU B O 1
ATOM 1580 N N . PRO B 1 46 ? -4.027 20.094 -0.683 1 77.06 46 PRO B N 1
ATOM 1581 C CA . PRO B 1 46 ? -4.625 20.766 0.473 1 77.06 46 PRO B CA 1
ATOM 1582 C C . PRO B 1 46 ? -4.891 19.812 1.637 1 77.06 46 PRO B C 1
ATOM 1584 O O . PRO B 1 46 ? -4.777 18.594 1.479 1 77.06 46 PRO B O 1
ATOM 1587 N N . GLY B 1 47 ? -5.168 20.438 2.92 1 78.06 47 GLY B N 1
ATOM 1588 C CA . GLY B 1 47 ? -5.629 19.688 4.074 1 78.06 47 GLY B CA 1
ATOM 1589 C C . GLY B 1 47 ? -4.535 19.422 5.09 1 78.06 47 GLY B C 1
ATOM 1590 O O . GLY B 1 47 ? -4.68 19.766 6.266 1 78.06 47 GLY B O 1
ATOM 1591 N N . LEU B 1 48 ? -3.443 18.797 4.566 1 87.44 48 LEU B N 1
ATOM 1592 C CA . LEU B 1 48 ? -2.311 18.484 5.43 1 87.44 48 LEU B CA 1
ATOM 1593 C C . LEU B 1 48 ? -1.018 19.047 4.855 1 87.44 48 LEU B C 1
ATOM 1595 O O . LEU B 1 48 ? -0.6 18.672 3.76 1 87.44 48 LEU B O 1
ATOM 1599 N N . PRO B 1 49 ? -0.461 20 5.59 1 90.88 49 PRO B N 1
ATOM 1600 C CA . PRO B 1 49 ? 0.764 20.609 5.066 1 90.88 49 PRO B CA 1
ATOM 1601 C C . PRO B 1 49 ? 1.842 19.578 4.742 1 90.88 49 PRO B C 1
ATOM 1603 O O . PRO B 1 49 ? 1.917 18.531 5.395 1 90.88 49 PRO B O 1
ATOM 1606 N N . LEU B 1 50 ? 2.652 19.875 3.766 1 93.44 50 LEU B N 1
ATOM 1607 C CA . LEU B 1 50 ? 3.709 18.984 3.318 1 93.44 50 LEU B CA 1
ATOM 1608 C C . LEU B 1 50 ? 4.621 18.594 4.477 1 93.44 50 LEU B C 1
ATOM 1610 O O . LEU B 1 50 ? 5.035 17.438 4.59 1 93.44 50 LEU B O 1
ATOM 1614 N N . SER B 1 51 ? 4.926 19.547 5.359 1 93.56 51 SER B N 1
ATOM 1615 C CA . SER B 1 51 ? 5.82 19.281 6.477 1 93.56 51 SER B CA 1
ATOM 1616 C C . SER B 1 51 ? 5.223 18.234 7.414 1 93.56 51 SER B C 1
ATOM 1618 O O . SER B 1 51 ? 5.938 17.359 7.918 1 93.56 51 SER B O 1
ATOM 1620 N N . GLU B 1 52 ? 3.963 18.266 7.609 1 93.31 52 GLU B N 1
ATOM 1621 C CA . GLU B 1 52 ? 3.297 17.281 8.461 1 93.31 52 GLU B CA 1
ATOM 1622 C C . GLU B 1 52 ? 3.271 15.906 7.793 1 93.31 52 GLU B C 1
ATOM 1624 O O . GLU B 1 52 ? 3.477 14.891 8.453 1 93.31 52 GLU B O 1
ATOM 1629 N N . ARG B 1 53 ? 3.021 15.9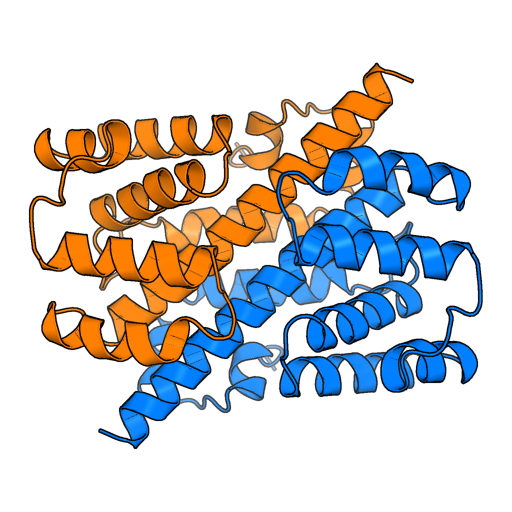22 6.508 1 95.44 53 ARG B N 1
ATOM 1630 C CA . ARG B 1 53 ? 2.992 14.664 5.773 1 95.44 53 ARG B CA 1
ATOM 1631 C C . ARG B 1 53 ? 4.363 14 5.773 1 95.44 53 ARG B C 1
ATOM 1633 O O . ARG B 1 53 ? 4.473 12.789 5.965 1 95.44 53 ARG B O 1
ATOM 1640 N N . LEU B 1 54 ? 5.371 14.812 5.598 1 96.62 54 LEU B N 1
ATOM 1641 C CA . LEU B 1 54 ? 6.734 14.289 5.637 1 96.62 54 LEU B CA 1
ATOM 1642 C C . LEU B 1 54 ? 7.09 13.812 7.039 1 96.62 54 LEU B C 1
ATOM 1644 O O . LEU B 1 54 ? 7.77 12.789 7.199 1 96.62 54 LEU B O 1
ATOM 1648 N N . ALA B 1 55 ? 6.621 14.523 8.008 1 95.56 55 ALA B N 1
ATOM 1649 C CA . ALA B 1 55 ? 6.855 14.094 9.383 1 95.56 55 ALA B CA 1
ATOM 1650 C C . ALA B 1 55 ? 6.191 12.75 9.664 1 95.56 55 ALA B C 1
ATOM 1652 O O . ALA B 1 55 ? 6.785 11.883 10.305 1 95.56 55 ALA B O 1
ATOM 1653 N N . VAL B 1 56 ? 5.012 12.57 9.195 1 94.94 56 VAL B N 1
ATOM 1654 C CA . VAL B 1 56 ? 4.297 11.312 9.32 1 94.94 56 VAL B CA 1
ATOM 1655 C C . VAL B 1 56 ? 5.09 10.195 8.641 1 94.94 56 VAL B C 1
ATOM 1657 O O . VAL B 1 56 ? 5.203 9.094 9.18 1 94.94 56 VAL B O 1
ATOM 1660 N N . ALA B 1 57 ? 5.625 10.531 7.516 1 96.44 57 ALA B N 1
ATOM 1661 C CA . ALA B 1 57 ? 6.395 9.539 6.766 1 96.44 57 ALA B CA 1
ATOM 1662 C C . ALA B 1 57 ? 7.625 9.094 7.547 1 96.44 57 ALA B C 1
ATOM 1664 O O . ALA B 1 57 ? 7.906 7.895 7.648 1 96.44 57 ALA B O 1
ATOM 1665 N N . VAL B 1 58 ? 8.352 10.039 8.094 1 95.5 58 VAL B N 1
ATOM 1666 C CA . VAL B 1 58 ? 9.516 9.711 8.906 1 95.5 58 VAL B CA 1
ATOM 1667 C C . VAL B 1 58 ? 9.094 8.852 10.094 1 95.5 58 VAL B C 1
ATOM 1669 O O . VAL B 1 58 ? 9.703 7.812 10.367 1 95.5 58 VAL B O 1
ATOM 1672 N N . TYR B 1 59 ? 8.07 9.258 10.758 1 92.94 59 TYR B N 1
ATOM 1673 C CA . TYR B 1 59 ? 7.566 8.555 11.938 1 92.94 59 TYR B CA 1
ATOM 1674 C C . TYR B 1 59 ? 7.145 7.137 11.586 1 92.94 59 TYR B C 1
ATOM 1676 O O . TYR B 1 59 ? 7.516 6.184 12.273 1 92.94 59 TYR B O 1
ATOM 1684 N N . ALA B 1 60 ? 6.41 7.016 10.555 1 91.38 60 ALA B N 1
ATOM 1685 C CA . ALA B 1 60 ? 5.934 5.707 10.117 1 91.38 60 ALA B CA 1
ATOM 1686 C C . ALA B 1 60 ? 7.098 4.781 9.781 1 91.38 60 ALA B C 1
ATOM 1688 O O . ALA B 1 60 ? 7.07 3.592 10.117 1 91.38 60 ALA B O 1
ATOM 1689 N N . CYS B 1 61 ? 8.109 5.281 9.141 1 91.62 61 CYS B N 1
ATOM 1690 C CA . CYS B 1 61 ? 9.258 4.484 8.742 1 91.62 61 CYS B CA 1
ATOM 1691 C C . CYS B 1 61 ? 10.07 4.051 9.953 1 91.62 61 CYS B C 1
ATOM 1693 O O . CYS B 1 61 ? 10.75 3.025 9.914 1 91.62 61 CYS B O 1
ATOM 1695 N N . ARG B 1 62 ? 9.977 4.758 11 1 88.69 62 ARG B N 1
ATOM 1696 C CA . ARG B 1 62 ? 10.656 4.379 12.234 1 88.69 62 ARG B CA 1
ATOM 1697 C C . ARG B 1 62 ? 9.875 3.307 12.984 1 88.69 62 ARG B C 1
ATOM 1699 O O . ARG B 1 62 ? 10.469 2.434 13.617 1 88.69 62 ARG B O 1
ATOM 1706 N N . LEU B 1 63 ? 8.578 3.404 12.883 1 84.12 63 LEU B N 1
ATOM 1707 C CA . LEU B 1 63 ? 7.73 2.404 13.523 1 84.12 63 LEU B CA 1
ATOM 1708 C C . LEU B 1 63 ? 7.875 1.049 12.844 1 84.12 63 LEU B C 1
ATOM 1710 O O . LEU B 1 63 ? 7.812 0.008 13.5 1 84.12 63 LEU B O 1
ATOM 1714 N N . THR B 1 64 ? 8.031 1.081 11.516 1 79.75 64 THR B N 1
ATOM 1715 C CA . THR B 1 64 ? 8.234 -0.101 10.688 1 79.75 64 THR B CA 1
ATOM 1716 C C . THR B 1 64 ? 9.656 -0.134 10.125 1 79.75 64 THR B C 1
ATOM 1718 O O . THR B 1 64 ? 9.875 0.166 8.953 1 79.75 64 THR B O 1
ATOM 1721 N N . PRO B 1 65 ? 10.523 -0.523 10.914 1 77.62 65 PRO B N 1
ATOM 1722 C CA . PRO B 1 65 ? 11.93 -0.244 10.625 1 77.62 65 PRO B CA 1
ATOM 1723 C C . PRO B 1 65 ? 12.258 -0.332 9.141 1 77.62 65 PRO B C 1
ATOM 1725 O O . PRO B 1 65 ? 12.227 -1.421 8.562 1 77.62 65 PRO B O 1
ATOM 1728 N N . ALA B 1 66 ? 12.414 0.8 8.609 1 85.62 66 ALA B N 1
ATOM 1729 C CA . ALA B 1 66 ? 12.867 1.06 7.246 1 85.62 66 ALA B CA 1
ATOM 1730 C C . ALA B 1 66 ? 13.836 2.238 7.199 1 85.62 66 ALA B C 1
ATOM 1732 O O . ALA B 1 66 ? 13.477 3.322 6.73 1 85.62 66 ALA B O 1
ATOM 1733 N N . PRO B 1 67 ? 15.016 1.956 7.52 1 89.81 67 PRO B N 1
ATOM 1734 C CA . PRO B 1 67 ? 15.961 3.055 7.734 1 89.81 67 PRO B CA 1
ATOM 1735 C C . PRO B 1 67 ? 16.219 3.875 6.473 1 89.81 67 PRO B C 1
ATOM 1737 O O . PRO B 1 67 ? 16.375 5.098 6.547 1 89.81 67 PRO B O 1
ATOM 1740 N N . GLU B 1 68 ? 16.266 3.293 5.328 1 91.19 68 GLU B N 1
ATOM 1741 C CA . GLU B 1 68 ? 16.516 4.02 4.09 1 91.19 68 GLU B CA 1
ATOM 1742 C C . GLU B 1 68 ? 15.375 4.973 3.756 1 91.19 68 GLU B C 1
ATOM 1744 O O . GLU B 1 68 ? 15.609 6.105 3.328 1 91.19 68 GLU B O 1
ATOM 1749 N N . LEU B 1 69 ? 14.211 4.5 3.959 1 93.62 69 LEU B N 1
ATOM 1750 C CA . LEU B 1 69 ? 13.055 5.348 3.713 1 93.62 69 LEU B CA 1
ATOM 1751 C C . LEU B 1 69 ? 12.984 6.48 4.734 1 93.62 69 LEU B C 1
ATOM 1753 O O . LEU B 1 69 ? 12.633 7.613 4.391 1 93.62 69 LEU B O 1
ATOM 1757 N N . ALA B 1 70 ? 13.289 6.164 6.02 1 93.81 70 ALA B N 1
ATOM 1758 C CA . ALA B 1 70 ? 13.312 7.195 7.055 1 93.81 70 ALA B CA 1
ATOM 1759 C C . ALA B 1 70 ? 14.297 8.305 6.691 1 93.81 70 ALA B C 1
ATOM 1761 O O . ALA B 1 70 ? 13.977 9.492 6.828 1 93.81 70 ALA B O 1
ATOM 1762 N N . THR B 1 71 ? 15.461 7.906 6.219 1 94.81 71 THR B N 1
ATOM 1763 C CA . THR B 1 71 ? 16.484 8.867 5.828 1 94.81 71 THR B CA 1
ATOM 1764 C C . THR B 1 71 ? 16 9.727 4.664 1 94.81 71 THR B C 1
ATOM 1766 O O . THR B 1 71 ? 16.188 10.945 4.664 1 94.81 71 THR B O 1
ATOM 1769 N N . TYR B 1 72 ? 15.414 9.117 3.691 1 95.19 72 TYR B N 1
ATOM 1770 C CA . TYR B 1 72 ? 14.898 9.82 2.525 1 95.19 72 TYR B CA 1
ATOM 1771 C C . TYR B 1 72 ? 13.875 10.875 2.934 1 95.19 72 TYR B C 1
ATOM 1773 O O . TYR B 1 72 ? 13.977 12.039 2.541 1 95.19 72 TYR B O 1
ATOM 1781 N N . TYR B 1 73 ? 12.859 10.492 3.713 1 96.69 73 TYR B N 1
ATOM 1782 C CA . TYR B 1 73 ? 11.789 11.406 4.082 1 96.69 73 TYR B CA 1
ATOM 1783 C C . TYR B 1 73 ? 12.289 12.484 5.035 1 96.69 73 TYR B C 1
ATOM 1785 O O . TYR B 1 73 ? 11.82 13.617 5.004 1 96.69 73 TYR B O 1
ATOM 1793 N N . LEU B 1 74 ? 13.25 12.102 5.848 1 95.75 74 LEU B N 1
ATOM 1794 C CA . LEU B 1 74 ? 13.844 13.094 6.742 1 95.75 74 LEU B CA 1
ATOM 1795 C C . LEU B 1 74 ? 14.57 14.18 5.953 1 95.75 74 LEU B C 1
ATOM 1797 O O . LEU B 1 74 ? 14.453 15.359 6.273 1 95.75 74 LEU B O 1
ATOM 1801 N N . ALA B 1 75 ? 15.328 13.766 4.992 1 95.94 75 ALA B N 1
ATOM 1802 C CA . ALA B 1 75 ? 16.016 14.734 4.137 1 95.94 75 ALA B CA 1
ATOM 1803 C C . ALA B 1 75 ? 15.023 15.68 3.467 1 95.94 75 ALA B C 1
ATOM 1805 O O . ALA B 1 75 ? 15.25 16.891 3.402 1 95.94 75 ALA B O 1
ATOM 1806 N N . ARG B 1 76 ? 13.953 15.125 2.994 1 95.5 76 ARG B N 1
ATOM 1807 C CA . ARG B 1 76 ? 12.922 15.938 2.355 1 95.5 76 ARG B CA 1
ATOM 1808 C C . ARG B 1 76 ? 12.273 16.891 3.357 1 95.5 76 ARG B C 1
ATOM 1810 O O . ARG B 1 76 ? 11.93 18.016 3.016 1 95.5 76 ARG B O 1
ATOM 1817 N N . LEU B 1 77 ? 12.047 16.359 4.543 1 95.69 77 LEU B N 1
ATOM 1818 C CA . LEU B 1 77 ? 11.453 17.188 5.598 1 95.69 77 LEU B CA 1
ATOM 1819 C C . LEU B 1 77 ? 12.352 18.375 5.918 1 95.69 77 LEU B C 1
ATOM 1821 O O . LEU B 1 77 ? 11.859 19.5 6.07 1 95.69 77 LEU B O 1
ATOM 1825 N N . LYS B 1 78 ? 13.609 18.141 6.012 1 95.62 78 LYS B N 1
ATOM 1826 C CA . LYS B 1 78 ? 14.578 19.219 6.258 1 95.62 78 LYS B CA 1
ATOM 1827 C C . LYS B 1 78 ? 14.586 20.219 5.105 1 95.62 78 LYS B C 1
ATOM 1829 O O . LYS B 1 78 ? 14.609 21.438 5.332 1 95.62 78 LYS B O 1
ATOM 1834 N N . GLU B 1 79 ? 14.555 19.688 3.906 1 94.81 79 GLU B N 1
ATOM 1835 C CA . GLU B 1 79 ? 14.539 20.531 2.717 1 94.81 79 GLU B CA 1
ATOM 1836 C C . GLU B 1 79 ? 13.289 21.406 2.662 1 94.81 79 GLU B C 1
ATOM 1838 O O . GLU B 1 79 ? 13.312 22.516 2.143 1 94.81 79 GLU B O 1
ATOM 1843 N N . ALA B 1 80 ? 12.195 20.875 3.211 1 92.44 80 ALA B N 1
ATOM 1844 C CA . ALA B 1 80 ? 10.922 21.594 3.209 1 92.44 80 ALA B CA 1
ATOM 1845 C C . ALA B 1 80 ? 10.906 22.688 4.273 1 92.44 80 ALA B C 1
ATOM 1847 O O . ALA B 1 80 ? 9.922 23.406 4.41 1 92.44 80 ALA B O 1
ATOM 1848 N N . GLY B 1 81 ? 11.906 22.766 5.078 1 90.81 81 GLY B N 1
ATOM 1849 C CA . GLY B 1 81 ? 12.039 23.859 6.035 1 90.81 81 GLY B CA 1
ATOM 1850 C C . GLY B 1 81 ? 11.398 23.547 7.375 1 90.81 81 GLY B C 1
ATOM 1851 O O . GLY B 1 81 ? 10.898 24.453 8.047 1 90.81 81 GLY B O 1
ATOM 1852 N N . ALA B 1 82 ? 11.328 22.281 7.715 1 90.31 82 ALA B N 1
ATOM 1853 C CA . ALA B 1 82 ? 10.766 21.891 9.008 1 90.31 82 ALA B CA 1
ATOM 1854 C C . ALA B 1 82 ? 11.523 22.562 10.156 1 90.31 82 ALA B C 1
ATOM 1856 O O . ALA B 1 82 ? 12.75 22.688 10.109 1 90.31 82 ALA B O 1
ATOM 1857 N N . ASP B 1 83 ? 10.828 22.969 11.148 1 89.94 83 ASP B N 1
ATOM 1858 C CA . ASP B 1 83 ? 11.461 23.625 12.297 1 89.94 83 ASP B CA 1
ATOM 1859 C C . ASP B 1 83 ? 12.102 22.578 13.227 1 89.94 83 ASP B C 1
ATOM 1861 O O . ASP B 1 83 ? 11.898 21.375 13.055 1 89.94 83 ASP B O 1
ATOM 1865 N N . ALA B 1 84 ? 12.859 23.062 14.117 1 89 84 ALA B N 1
ATOM 1866 C CA . ALA B 1 84 ? 13.648 22.203 15.008 1 89 84 ALA B CA 1
ATOM 1867 C C . ALA B 1 84 ? 12.734 21.344 15.883 1 89 84 ALA B C 1
ATOM 1869 O O . ALA B 1 84 ? 13.07 20.188 16.188 1 89 84 ALA B O 1
ATOM 1870 N N . ALA B 1 85 ? 11.672 21.844 16.297 1 88.56 85 ALA B N 1
ATOM 1871 C CA . ALA B 1 85 ? 10.758 21.109 17.172 1 88.56 85 ALA B CA 1
ATOM 1872 C C . ALA B 1 85 ? 10.172 19.891 16.453 1 88.56 85 ALA B C 1
ATOM 1874 O O . ALA B 1 85 ? 10.102 18.812 17.031 1 88.56 85 ALA B O 1
ATOM 1875 N N . LEU B 1 86 ? 9.805 20.078 15.227 1 90.38 86 LEU B N 1
ATOM 1876 C CA . LEU B 1 86 ? 9.273 18.969 14.43 1 90.38 86 LEU B CA 1
ATOM 1877 C C . LEU B 1 86 ? 10.344 17.922 14.164 1 90.38 86 LEU B C 1
ATOM 1879 O O . LEU B 1 86 ? 10.078 16.719 14.273 1 90.38 86 LEU B O 1
ATOM 1883 N N . LEU B 1 87 ? 11.531 18.375 13.906 1 91.62 87 LEU B N 1
ATOM 1884 C CA . LEU B 1 87 ? 12.633 17.453 13.648 1 91.62 87 LEU B CA 1
ATOM 1885 C C . LEU B 1 87 ? 12.977 16.656 14.898 1 91.62 87 LEU B C 1
ATOM 1887 O O . LEU B 1 87 ? 13.234 15.445 14.812 1 91.62 87 LEU B O 1
ATOM 1891 N N . ASP B 1 88 ? 12.93 17.297 16 1 89.19 88 ASP B N 1
ATOM 1892 C CA . ASP B 1 88 ? 13.195 16.609 17.266 1 89.19 88 ASP B CA 1
ATOM 1893 C C . ASP B 1 88 ? 12.141 15.539 17.547 1 89.19 88 ASP B C 1
ATOM 1895 O O . ASP B 1 88 ? 12.461 14.461 18.047 1 89.19 88 ASP B O 1
ATOM 1899 N N . THR B 1 89 ? 10.961 15.836 17.219 1 88.25 89 THR B N 1
ATOM 1900 C CA . THR B 1 89 ? 9.852 14.914 17.453 1 88.25 89 THR B CA 1
ATOM 1901 C C . THR B 1 89 ? 10.023 13.641 16.625 1 88.25 89 THR B C 1
ATOM 1903 O O . THR B 1 89 ? 9.891 12.531 17.141 1 88.25 89 THR B O 1
ATOM 1906 N N . VAL B 1 90 ? 10.367 13.797 15.383 1 90.06 90 VAL B N 1
ATOM 1907 C CA . VAL B 1 90 ? 10.383 12.641 14.492 1 90.06 90 VAL B CA 1
ATOM 1908 C C . VAL B 1 90 ? 11.711 11.898 14.641 1 90.06 90 VAL B C 1
ATOM 1910 O O . VAL B 1 90 ? 11.773 10.688 14.398 1 90.06 90 VAL B O 1
ATOM 1913 N N . GLN B 1 91 ? 12.773 12.609 15.078 1 85.94 91 GLN B N 1
ATOM 1914 C CA . GLN B 1 91 ? 14.086 11.977 15.156 1 85.94 91 GLN B CA 1
ATOM 1915 C C . GLN B 1 91 ? 14.336 11.406 16.547 1 85.94 91 GLN B C 1
ATOM 1917 O O . GLN B 1 91 ? 15.008 10.383 16.688 1 85.94 91 GLN B O 1
ATOM 1922 N N . GLN B 1 92 ? 13.836 12.062 17.578 1 82.06 92 GLN B N 1
ATOM 1923 C CA . GLN B 1 92 ? 14.219 11.695 18.938 1 82.06 92 GLN B CA 1
ATOM 1924 C C . GLN B 1 92 ? 13.008 11.25 19.75 1 82.06 92 GLN B C 1
ATOM 1926 O O . GLN B 1 92 ? 13.086 11.133 20.969 1 82.06 92 GLN B O 1
ATOM 1931 N N . ASP B 1 93 ? 11.93 10.977 19.078 1 81.19 93 ASP B N 1
ATOM 1932 C CA . ASP B 1 93 ? 10.695 10.562 19.734 1 81.19 93 ASP B CA 1
ATOM 1933 C C . ASP B 1 93 ? 10.297 11.539 20.828 1 81.19 93 ASP B C 1
ATOM 1935 O O . ASP B 1 93 ? 9.852 11.133 21.906 1 81.19 93 ASP B O 1
ATOM 1939 N N . ALA B 1 94 ? 10.68 12.742 20.656 1 82.88 94 ALA B N 1
ATOM 1940 C CA . ALA B 1 94 ? 10.203 13.789 21.562 1 82.88 94 ALA B CA 1
ATOM 1941 C C . ALA B 1 94 ? 8.695 13.953 21.469 1 82.88 94 ALA B C 1
ATOM 1943 O O . ALA B 1 94 ? 8.086 13.578 20.469 1 82.88 94 ALA B O 1
ATOM 1944 N N . PRO B 1 95 ? 8.148 14.391 22.578 1 84.5 95 PRO B N 1
ATOM 1945 C CA . PRO B 1 95 ? 6.711 14.672 22.484 1 84.5 95 PRO B CA 1
ATOM 1946 C C . PRO B 1 95 ? 6.371 15.656 21.375 1 84.5 95 PRO B C 1
ATOM 1948 O O . PRO B 1 95 ? 7.156 16.562 21.078 1 84.5 95 PRO B O 1
ATOM 1951 N N . ALA B 1 96 ? 5.273 15.484 20.734 1 87.19 96 ALA B N 1
ATOM 1952 C CA . ALA B 1 96 ? 4.816 16.375 19.672 1 87.19 96 ALA B CA 1
ATOM 1953 C C . ALA B 1 96 ? 4.664 17.812 20.172 1 87.19 96 ALA B C 1
ATOM 1955 O O . ALA B 1 96 ? 4.227 18.031 21.312 1 87.19 96 ALA B O 1
ATOM 1956 N N . ALA B 1 97 ? 4.992 18.719 19.359 1 80.31 97 ALA B N 1
ATOM 1957 C CA . ALA B 1 97 ? 4.996 20.125 19.719 1 80.31 97 ALA B CA 1
ATOM 1958 C C . ALA B 1 97 ? 3.574 20.656 19.891 1 80.31 97 ALA B C 1
ATOM 1960 O O . ALA B 1 97 ? 3.355 21.656 20.578 1 80.31 97 ALA B O 1
ATOM 1961 N N . THR B 1 98 ? 2.652 20.016 19.234 1 86.94 98 THR B N 1
ATOM 1962 C CA . THR B 1 98 ? 1.263 20.469 19.312 1 86.94 98 THR B CA 1
ATOM 1963 C C . THR B 1 98 ? 0.326 19.266 19.484 1 86.94 98 THR B C 1
ATOM 1965 O O . THR B 1 98 ? 0.654 18.156 19.078 1 86.94 98 THR B O 1
ATOM 1968 N N . PRO B 1 99 ? -0.847 19.547 20.094 1 87.62 99 PRO B N 1
ATOM 1969 C CA . PRO B 1 99 ? -1.843 18.484 20.203 1 87.62 99 PRO B CA 1
ATOM 1970 C C . PRO B 1 99 ? -2.252 17.906 18.859 1 87.62 99 PRO B C 1
ATOM 1972 O O . PRO B 1 99 ? -2.535 16.703 18.75 1 87.62 99 PRO B O 1
ATOM 1975 N N . ARG B 1 100 ? -2.248 18.734 17.875 1 89.31 100 ARG B N 1
ATOM 1976 C CA . ARG B 1 100 ? -2.604 18.297 16.531 1 89.31 100 ARG B CA 1
ATOM 1977 C C . ARG B 1 100 ? -1.605 17.266 16.016 1 89.31 100 ARG B C 1
ATOM 1979 O O . ARG B 1 100 ? -1.997 16.188 15.547 1 89.31 100 ARG B O 1
ATOM 1986 N N . LEU B 1 101 ? -0.358 17.625 16.188 1 91 101 LEU B N 1
ATOM 1987 C CA . LEU B 1 101 ? 0.688 16.703 15.734 1 91 101 LEU B CA 1
ATOM 1988 C C . LEU B 1 101 ? 0.682 15.422 16.547 1 91 101 LEU B C 1
ATOM 1990 O O . LEU B 1 101 ? 0.922 14.336 16.016 1 91 101 LEU B O 1
ATOM 1994 N N . ALA B 1 102 ? 0.374 15.562 17.781 1 90.81 102 ALA B N 1
ATOM 1995 C CA . ALA B 1 102 ? 0.283 14.391 18.656 1 90.81 102 ALA B CA 1
ATOM 1996 C C . ALA B 1 102 ? -0.826 13.445 18.188 1 90.81 102 ALA B C 1
ATOM 1998 O O . ALA B 1 102 ? -0.646 12.227 18.172 1 90.81 102 ALA B O 1
ATOM 1999 N N . ALA B 1 103 ? -1.917 13.992 17.844 1 89.88 103 ALA B N 1
ATOM 2000 C CA . ALA B 1 103 ? -3.049 13.203 17.359 1 89.88 103 ALA B CA 1
ATOM 2001 C C . ALA B 1 103 ? -2.715 12.516 16.031 1 89.88 103 ALA B C 1
ATOM 2003 O O . ALA B 1 103 ? -3.074 11.352 15.828 1 89.88 103 ALA B O 1
ATOM 2004 N N . ILE B 1 104 ? -2.021 13.258 15.188 1 91.75 104 ILE B N 1
ATOM 2005 C CA . ILE B 1 104 ? -1.621 12.727 13.883 1 91.75 104 ILE B CA 1
ATOM 2006 C C . ILE B 1 104 ? -0.697 11.531 14.07 1 91.75 104 ILE B C 1
ATOM 2008 O O . ILE B 1 104 ? -0.89 10.484 13.445 1 91.75 104 ILE B O 1
ATOM 2012 N N . PHE B 1 105 ? 0.229 11.648 14.977 1 91.5 105 PHE B N 1
ATOM 2013 C CA . PHE B 1 105 ? 1.186 10.578 15.203 1 91.5 105 PHE B CA 1
ATOM 2014 C C . PHE B 1 105 ? 0.513 9.391 15.891 1 91.5 105 PHE B C 1
ATOM 2016 O O . PHE B 1 105 ? 0.812 8.234 15.57 1 91.5 105 PHE B O 1
ATOM 2023 N N . GLU B 1 106 ? -0.372 9.672 16.781 1 89.06 106 GLU B N 1
ATOM 2024 C CA . GLU B 1 106 ? -1.095 8.594 17.438 1 89.06 106 GLU B CA 1
ATOM 2025 C C . GLU B 1 106 ? -1.95 7.812 16.453 1 89.06 106 GLU B C 1
ATOM 2027 O O . GLU B 1 106 ? -1.988 6.578 16.484 1 89.06 106 GLU B O 1
ATOM 2032 N N . PHE B 1 107 ? -2.594 8.547 15.617 1 89.38 107 PHE B N 1
ATOM 2033 C CA . PHE B 1 107 ? -3.387 7.91 14.57 1 89.38 107 PHE B CA 1
ATOM 2034 C C . PHE B 1 107 ? -2.502 7.062 13.664 1 89.38 107 PHE B C 1
ATOM 2036 O O . PHE B 1 107 ? -2.852 5.926 13.336 1 89.38 107 PHE B O 1
ATOM 2043 N N . THR B 1 108 ? -1.396 7.609 13.273 1 89.94 108 THR B N 1
ATOM 2044 C CA . THR B 1 108 ? -0.436 6.906 12.43 1 89.94 108 THR B CA 1
ATOM 2045 C C . THR B 1 108 ? 0.022 5.613 13.094 1 89.94 108 THR B C 1
ATOM 2047 O O . THR B 1 108 ? 0.026 4.555 12.461 1 89.94 108 THR B O 1
ATOM 2050 N N . ARG B 1 109 ? 0.34 5.676 14.336 1 88.06 109 ARG B N 1
ATOM 2051 C CA . ARG B 1 109 ? 0.796 4.512 15.094 1 88.06 109 ARG B CA 1
ATOM 2052 C C . ARG B 1 109 ? -0.275 3.428 15.125 1 88.06 109 ARG B C 1
ATOM 2054 O O . ARG B 1 109 ? 0.017 2.254 14.891 1 88.06 109 ARG B O 1
ATOM 2061 N N . LYS B 1 110 ? -1.43 3.844 15.383 1 84.44 110 LYS B N 1
ATOM 2062 C CA . LYS B 1 110 ? -2.527 2.889 15.492 1 84.44 110 LYS B CA 1
ATOM 2063 C C . LYS B 1 110 ? -2.773 2.182 14.164 1 84.44 110 LYS B C 1
ATOM 2065 O O . LYS B 1 110 ? -2.971 0.965 14.133 1 84.44 110 LYS B O 1
ATOM 2070 N N . LEU B 1 111 ? -2.754 2.971 13.094 1 82.75 111 LEU B N 1
ATOM 2071 C CA . LEU B 1 111 ? -3.039 2.396 11.781 1 82.75 111 LEU B CA 1
ATOM 2072 C C . LEU B 1 111 ? -1.9 1.488 11.328 1 82.75 111 LEU B C 1
ATOM 2074 O O . LEU B 1 111 ? -2.131 0.494 10.633 1 82.75 111 LEU B O 1
ATOM 2078 N N . ILE B 1 112 ? -0.708 1.797 11.641 1 80.31 112 ILE B N 1
ATOM 2079 C CA . ILE B 1 112 ? 0.45 1.014 11.219 1 80.31 112 ILE B CA 1
ATOM 2080 C C . ILE B 1 112 ? 0.497 -0.294 12.008 1 80.31 112 ILE B C 1
ATOM 2082 O O . ILE B 1 112 ? 0.779 -1.354 11.445 1 80.31 112 ILE B O 1
ATOM 2086 N N . ILE B 1 113 ? 0.201 -0.264 13.281 1 73.81 113 ILE B N 1
ATOM 2087 C CA . ILE B 1 113 ? 0.326 -1.42 14.164 1 73.81 113 ILE B CA 1
ATOM 2088 C C . ILE B 1 113 ? -0.898 -2.32 14.008 1 73.81 113 ILE B C 1
ATOM 2090 O O . ILE B 1 113 ? -0.778 -3.547 14.016 1 73.81 113 ILE B O 1
ATOM 2094 N N . ASN B 1 114 ? -2.1 -1.669 13.922 1 73.19 114 ASN B N 1
ATOM 2095 C CA . ASN B 1 114 ? -3.344 -2.424 13.82 1 73.19 114 ASN B CA 1
ATOM 2096 C C . ASN B 1 114 ? -4.211 -1.924 12.672 1 73.19 114 ASN B C 1
ATOM 2098 O O . ASN B 1 114 ? -5.223 -1.26 12.891 1 73.19 114 ASN B O 1
ATOM 2102 N N . PRO B 1 115 ? -3.924 -2.207 11.523 1 63.59 115 PRO B N 1
ATOM 2103 C CA . PRO B 1 115 ? -4.551 -1.595 10.352 1 63.59 115 PRO B CA 1
ATOM 2104 C C . PRO B 1 115 ? -6.066 -1.765 10.336 1 63.59 115 PRO B C 1
ATOM 2106 O O . PRO B 1 115 ? -6.781 -0.901 9.82 1 63.59 115 PRO B O 1
ATOM 2109 N N . VAL B 1 116 ? -6.703 -2.816 10.766 1 59.34 116 VAL B N 1
ATOM 2110 C CA . VAL B 1 116 ? -8.133 -3.066 10.609 1 59.34 116 VAL B CA 1
ATOM 2111 C C . VAL B 1 116 ? -8.883 -2.502 11.812 1 59.34 116 VAL B C 1
ATOM 2113 O O . VAL B 1 116 ? -9.859 -1.767 11.648 1 59.34 116 VAL B O 1
ATOM 2116 N N . GLU B 1 117 ? -8.484 -2.795 12.945 1 58.53 117 GLU B N 1
ATOM 2117 C CA . GLU B 1 117 ? -9.242 -2.492 14.156 1 58.53 117 GLU B CA 1
ATOM 2118 C C . GLU B 1 117 ? -8.93 -1.086 14.664 1 58.53 117 GLU B C 1
ATOM 2120 O O . GLU B 1 117 ? -9.758 -0.469 15.344 1 58.53 117 GLU B O 1
ATOM 2125 N N . GLY B 1 118 ? -7.828 -0.479 14.281 1 57.41 118 GLY B N 1
ATOM 2126 C CA . GLY B 1 118 ? -7.316 0.728 14.914 1 57.41 118 GLY B CA 1
ATOM 2127 C C . GLY B 1 118 ? -8.016 1.989 14.438 1 57.41 118 GLY B C 1
ATOM 2128 O O . GLY B 1 118 ? -7.988 3.014 15.125 1 57.41 118 GLY B O 1
ATOM 2129 N N . ASP B 1 119 ? -8.883 1.966 13.336 1 64.38 119 ASP B N 1
ATOM 2130 C CA . ASP B 1 119 ? -9.305 3.182 12.648 1 64.38 119 ASP B CA 1
ATOM 2131 C C . ASP B 1 119 ? -10.453 3.863 13.391 1 64.38 119 ASP B C 1
ATOM 2133 O O . ASP B 1 119 ? -10.391 5.066 13.656 1 64.38 119 ASP B O 1
ATOM 2137 N N . GLU B 1 120 ? -11.344 3.094 13.898 1 65.56 120 GLU B N 1
ATOM 2138 C CA . GLU B 1 120 ? -12.57 3.754 14.344 1 65.56 120 GLU B CA 1
ATOM 2139 C C . GLU B 1 120 ? -12.312 4.617 15.578 1 65.56 120 GLU B C 1
ATOM 2141 O O . GLU B 1 120 ? -12.742 5.773 15.633 1 65.56 120 GLU B O 1
ATOM 2146 N N . ALA B 1 121 ? -11.711 4.117 16.531 1 66.56 121 ALA B N 1
ATOM 2147 C CA . ALA B 1 121 ? -11.469 4.855 17.766 1 66.56 121 ALA B CA 1
ATOM 2148 C C . ALA B 1 121 ? -10.523 6.031 17.531 1 66.56 121 ALA B C 1
ATOM 2150 O O . ALA B 1 121 ? -10.711 7.113 18.094 1 66.56 121 ALA B O 1
ATOM 2151 N N . ALA B 1 122 ? -9.625 5.801 16.672 1 71.06 122 ALA B N 1
ATOM 2152 C CA . ALA B 1 122 ? -8.625 6.832 16.406 1 71.06 122 ALA B CA 1
ATOM 2153 C C . ALA B 1 122 ? -9.227 7.977 15.594 1 71.06 122 ALA B C 1
ATOM 2155 O O . ALA B 1 122 ? -8.867 9.141 15.789 1 71.06 122 ALA B O 1
ATOM 2156 N N . LEU B 1 123 ? -10.188 7.641 14.797 1 75.62 123 LEU B N 1
ATOM 2157 C CA . LEU B 1 123 ? -10.812 8.625 13.922 1 75.62 123 LEU B CA 1
ATOM 2158 C C . LEU B 1 123 ? -11.609 9.648 14.727 1 75.62 123 LEU B C 1
ATOM 2160 O O . LEU B 1 123 ? -11.695 10.82 14.336 1 75.62 123 LEU B O 1
ATOM 2164 N N . LYS B 1 124 ? -12.016 9.172 15.859 1 74.31 124 LYS B N 1
ATOM 2165 C CA . LYS B 1 124 ? -12.883 10.023 16.672 1 74.31 124 LYS B CA 1
ATOM 2166 C C . LYS B 1 124 ? -12.086 11.133 17.344 1 74.31 124 LYS B C 1
ATOM 2168 O O . LYS B 1 124 ? -12.648 12.172 17.703 1 74.31 124 LYS B O 1
ATOM 2173 N N . THR B 1 125 ? -10.82 10.922 17.469 1 76.31 125 THR B N 1
ATOM 2174 C CA . THR B 1 125 ? -10.016 11.891 18.203 1 76.31 125 THR B CA 1
ATOM 2175 C C . THR B 1 125 ? -9.477 12.969 17.266 1 76.31 125 THR B C 1
ATOM 2177 O O . THR B 1 125 ? -9.055 14.031 17.719 1 76.31 125 THR B O 1
ATOM 2180 N N . LEU B 1 126 ? -9.539 12.789 15.969 1 84.31 126 LEU B N 1
ATOM 2181 C CA . LEU B 1 126 ? -8.852 13.641 15.008 1 84.31 126 LEU B CA 1
ATOM 2182 C C . LEU B 1 126 ? -9.586 14.969 14.828 1 84.31 126 LEU B C 1
ATOM 2184 O O . LEU B 1 126 ? -8.953 16.031 14.766 1 84.31 126 LEU B O 1
ATOM 2188 N N . PRO B 1 127 ? -10.938 14.859 14.828 1 77.5 127 PRO B N 1
ATOM 2189 C CA . PRO B 1 127 ? -11.633 16.156 14.719 1 77.5 127 PRO B CA 1
ATOM 2190 C C . PRO B 1 127 ? -11.367 17.062 15.922 1 77.5 127 PRO B C 1
ATOM 2192 O O . PRO B 1 127 ? -11.258 18.281 15.758 1 77.5 127 PRO B O 1
ATOM 2195 N N . GLU B 1 128 ? -11.211 16.453 17.047 1 84.19 128 GLU B N 1
ATOM 2196 C CA . GLU B 1 128 ? -10.945 17.234 18.234 1 84.19 128 GLU B CA 1
ATOM 2197 C C . GLU B 1 128 ? -9.586 17.922 18.156 1 84.19 128 GLU B C 1
ATOM 2199 O O . GLU B 1 128 ? -9.367 18.969 18.766 1 84.19 128 GLU B O 1
ATOM 2204 N N . ALA B 1 129 ? -8.75 17.391 17.391 1 87.06 129 ALA B N 1
ATOM 2205 C CA . ALA B 1 129 ? -7.414 17.953 17.219 1 87.06 129 ALA B CA 1
ATOM 2206 C C . ALA B 1 129 ? -7.379 18.938 16.047 1 87.06 129 ALA B C 1
ATOM 2208 O O . ALA B 1 129 ? -6.312 19.438 15.68 1 87.06 129 ALA B O 1
ATOM 2209 N N . GLY B 1 130 ? -8.531 19.141 15.469 1 86.44 130 GLY B N 1
ATOM 2210 C CA . GLY B 1 130 ? -8.641 20.156 14.438 1 86.44 130 GLY B CA 1
ATOM 2211 C C . GLY B 1 130 ? -8.406 19.625 13.039 1 86.44 130 GLY B C 1
ATOM 2212 O O . GLY B 1 130 ? -8.188 20.391 12.102 1 86.44 130 GLY B O 1
ATOM 2213 N N . LEU B 1 131 ? -8.422 18.406 12.852 1 88.44 131 LEU B N 1
ATOM 2214 C CA . LEU B 1 131 ? -8.266 17.844 11.516 1 88.44 131 LEU B CA 1
ATOM 2215 C C . LEU B 1 131 ? -9.602 17.75 10.797 1 88.44 131 LEU B C 1
ATOM 2217 O O . LEU B 1 131 ? -10.57 17.219 11.336 1 88.44 131 LEU B O 1
ATOM 2221 N N . SER B 1 132 ? -9.617 18.344 9.633 1 86.69 132 SER B N 1
ATOM 2222 C CA . SER B 1 132 ? -10.812 18.25 8.805 1 86.69 132 SER B CA 1
ATOM 2223 C C . SER B 1 132 ? -10.961 16.859 8.195 1 86.69 132 SER B C 1
ATOM 2225 O O . SER B 1 132 ? -10.008 16.078 8.188 1 86.69 132 SER B O 1
ATOM 2227 N N . THR B 1 133 ? -12.117 16.594 7.68 1 82.12 133 THR B N 1
ATOM 2228 C CA . THR B 1 133 ? -12.375 15.305 7.043 1 82.12 133 THR B CA 1
ATOM 2229 C C . THR B 1 133 ? -11.43 15.094 5.859 1 82.12 133 THR B C 1
ATOM 2231 O O . THR B 1 133 ? -10.82 14.031 5.734 1 82.12 133 THR B O 1
ATOM 2234 N N . PRO B 1 134 ? -11.195 16.078 5.043 1 83.56 134 PRO B N 1
ATOM 2235 C CA . PRO B 1 134 ? -10.234 15.891 3.947 1 83.56 134 PRO B CA 1
ATOM 2236 C C . PRO B 1 134 ? -8.82 15.594 4.441 1 83.56 134 PRO B C 1
ATOM 2238 O O . PRO B 1 134 ? -8.109 14.789 3.84 1 83.56 134 PRO B O 1
ATOM 2241 N N . ALA B 1 135 ? -8.539 16.203 5.508 1 87.62 135 ALA B N 1
ATOM 2242 C CA . ALA B 1 135 ? -7.207 15.977 6.074 1 87.62 135 ALA B CA 1
ATOM 2243 C C . ALA B 1 135 ? -7.062 14.547 6.594 1 87.62 135 ALA B C 1
ATOM 2245 O O . ALA B 1 135 ? -6.004 13.938 6.449 1 87.62 135 ALA B O 1
ATOM 2246 N N . VAL B 1 136 ? -8.117 14.055 7.156 1 87.06 136 VAL B N 1
ATOM 2247 C CA . VAL B 1 136 ? -8.109 12.695 7.695 1 87.06 136 VAL B CA 1
ATOM 2248 C C . VAL B 1 136 ? -8 11.688 6.551 1 87.06 136 VAL B C 1
ATOM 2250 O O . VAL B 1 136 ? -7.262 10.711 6.652 1 87.06 136 VAL B O 1
ATOM 2253 N N . VAL B 1 137 ? -8.703 11.977 5.512 1 84.06 137 VAL B N 1
ATOM 2254 C CA . VAL B 1 137 ? -8.641 11.109 4.34 1 84.06 137 VAL B CA 1
ATOM 2255 C C . VAL B 1 137 ? -7.223 11.117 3.77 1 84.06 137 VAL B C 1
ATOM 2257 O O . VAL B 1 137 ? -6.656 10.062 3.494 1 84.06 137 VAL B O 1
ATOM 2260 N N . ALA B 1 138 ? -6.707 12.242 3.629 1 87.19 138 ALA B N 1
ATOM 2261 C CA . ALA B 1 138 ? -5.344 12.383 3.119 1 87.19 138 ALA B CA 1
ATOM 2262 C C . ALA B 1 138 ? -4.352 11.641 4.004 1 87.19 138 ALA B C 1
ATOM 2264 O O . ALA B 1 138 ? -3.453 10.953 3.5 1 87.19 138 ALA B O 1
ATOM 2265 N N . LEU B 1 139 ? -4.555 11.773 5.27 1 90.69 139 LEU B N 1
ATOM 2266 C CA . LEU B 1 139 ? -3.674 11.117 6.23 1 90.69 139 LEU B CA 1
ATOM 2267 C C . LEU B 1 139 ? -3.795 9.602 6.137 1 90.69 139 LEU B C 1
ATOM 2269 O O . LEU B 1 139 ? -2.785 8.898 6.121 1 90.69 139 LEU B O 1
ATOM 2273 N N . SER B 1 140 ? -4.98 9.164 6.031 1 86.88 140 SER B N 1
ATOM 2274 C CA . SER B 1 140 ? -5.215 7.727 5.926 1 86.88 140 SER B CA 1
ATOM 2275 C C . SER B 1 140 ? -4.598 7.16 4.652 1 86.88 140 SER B C 1
ATOM 2277 O O . SER B 1 140 ? -3.982 6.094 4.676 1 86.88 140 SER B O 1
ATOM 2279 N N . GLN B 1 141 ? -4.754 7.809 3.604 1 88.25 141 GLN B N 1
ATOM 2280 C CA .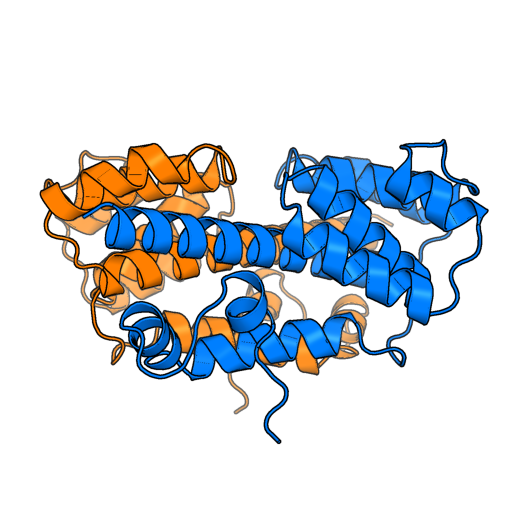 GLN B 1 141 ? -4.184 7.395 2.324 1 88.25 141 GLN B CA 1
ATOM 2281 C C . GLN B 1 141 ? -2.658 7.395 2.377 1 88.25 141 GLN B C 1
ATOM 2283 O O . GLN B 1 141 ? -2.016 6.473 1.866 1 88.25 141 GLN B O 1
ATOM 2288 N N . LEU B 1 142 ? -2.131 8.43 2.967 1 92.81 142 LEU B N 1
ATOM 2289 C CA . LEU B 1 142 ? -0.683 8.531 3.113 1 92.81 142 LEU B CA 1
ATOM 2290 C C . LEU B 1 142 ? -0.128 7.348 3.898 1 92.81 142 LEU B C 1
ATOM 2292 O O . LEU B 1 142 ? 0.835 6.711 3.471 1 92.81 142 LEU B O 1
ATOM 2296 N N . ILE B 1 143 ? -0.737 7.066 4.984 1 91.44 143 ILE B N 1
ATOM 2297 C CA . ILE B 1 143 ? -0.277 5.984 5.844 1 91.44 143 ILE B CA 1
ATOM 2298 C C . ILE B 1 143 ? -0.383 4.652 5.102 1 91.44 143 ILE B C 1
ATOM 2300 O O . ILE B 1 143 ? 0.515 3.812 5.188 1 91.44 143 ILE B O 1
ATOM 2304 N N . ALA B 1 144 ? -1.502 4.492 4.406 1 89.62 144 ALA B N 1
ATOM 2305 C CA . ALA B 1 144 ? -1.668 3.291 3.596 1 89.62 144 ALA B CA 1
ATOM 2306 C C . ALA B 1 144 ? -0.548 3.166 2.566 1 89.62 144 ALA B C 1
ATOM 2308 O O . ALA B 1 144 ? 0.027 2.088 2.395 1 89.62 144 ALA B O 1
ATOM 2309 N N . PHE B 1 145 ? -0.211 4.195 1.938 1 92 145 PHE B N 1
ATOM 2310 C CA . PHE B 1 145 ? 0.841 4.191 0.928 1 92 145 PHE B CA 1
ATOM 2311 C C . PHE B 1 145 ? 2.191 3.865 1.556 1 92 145 PHE B C 1
ATOM 2313 O O . PHE B 1 145 ? 2.969 3.088 1 1 92 145 PHE B O 1
ATOM 2320 N N . LEU B 1 146 ? 2.492 4.523 2.625 1 92.75 146 LEU B N 1
ATOM 2321 C CA . LEU B 1 146 ? 3.77 4.305 3.295 1 92.75 146 LEU B CA 1
ATOM 2322 C C . LEU B 1 146 ? 3.924 2.846 3.711 1 92.75 146 LEU B C 1
ATOM 2324 O O . LEU B 1 146 ? 5.012 2.277 3.605 1 92.75 146 LEU B O 1
ATOM 2328 N N . SER B 1 147 ? 2.898 2.287 4.18 1 87.56 147 SER B N 1
ATOM 2329 C CA . SER B 1 147 ? 2.92 0.874 4.539 1 87.56 147 SER B CA 1
ATOM 2330 C C . SER B 1 147 ? 3.232 -0 3.33 1 87.56 147 SER B C 1
ATOM 2332 O O . SER B 1 147 ? 4.004 -0.958 3.432 1 87.56 147 SER B O 1
ATOM 2334 N N . TYR B 1 148 ? 2.66 0.309 2.24 1 89.56 148 TYR B N 1
ATOM 2335 C CA . TYR B 1 148 ? 2.949 -0.374 0.984 1 89.56 148 TYR B CA 1
ATOM 2336 C C . TYR B 1 148 ? 4.41 -0.203 0.594 1 89.56 148 TYR B C 1
ATOM 2338 O O . TYR B 1 148 ? 5.09 -1.178 0.26 1 89.56 148 TYR B O 1
ATOM 2346 N N . GLN B 1 149 ? 4.871 1.024 0.619 1 90.19 149 GLN B N 1
ATOM 2347 C CA . GLN B 1 149 ? 6.238 1.326 0.203 1 90.19 149 GLN B CA 1
ATOM 2348 C C . GLN B 1 149 ? 7.254 0.576 1.061 1 90.19 149 GLN B C 1
ATOM 2350 O O . GLN B 1 149 ? 8.203 -0.012 0.538 1 90.19 149 GLN B O 1
ATOM 2355 N N . VAL B 1 150 ? 7.051 0.546 2.328 1 88.06 150 VAL B N 1
ATOM 2356 C CA . VAL B 1 150 ? 7.969 -0.117 3.25 1 88.06 150 VAL B CA 1
ATOM 2357 C C . VAL B 1 150 ? 8.047 -1.606 2.922 1 88.06 150 VAL B C 1
ATOM 2359 O O . VAL B 1 150 ? 9.133 -2.176 2.838 1 88.06 150 VAL B O 1
ATOM 2362 N N . ARG B 1 151 ? 6.973 -2.238 2.668 1 83.94 151 ARG B N 1
ATOM 2363 C CA . ARG B 1 151 ? 6.934 -3.66 2.344 1 83.94 151 ARG B CA 1
ATOM 2364 C C . ARG B 1 151 ? 7.598 -3.932 0.997 1 83.94 151 ARG B C 1
ATOM 2366 O O . ARG B 1 151 ? 8.312 -4.926 0.84 1 83.94 151 ARG B O 1
ATOM 2373 N N . LEU B 1 152 ? 7.312 -3.076 0.082 1 86.56 152 LEU B N 1
ATOM 2374 C CA . LEU B 1 152 ? 7.898 -3.232 -1.245 1 86.56 152 LEU B CA 1
ATOM 2375 C C . LEU B 1 152 ? 9.422 -3.162 -1.179 1 86.56 152 LEU B C 1
ATOM 2377 O O . LEU B 1 152 ? 10.109 -4.027 -1.726 1 86.56 152 LEU B O 1
ATOM 2381 N N . VAL B 1 153 ? 9.922 -2.176 -0.48 1 87.62 153 VAL B N 1
ATOM 2382 C CA . VAL B 1 153 ? 11.367 -1.988 -0.361 1 87.62 153 VAL B CA 1
ATOM 2383 C C . VAL B 1 153 ? 11.977 -3.152 0.416 1 87.62 153 VAL B C 1
ATOM 2385 O O . VAL B 1 153 ? 12.984 -3.723 -0.001 1 87.62 153 VAL B O 1
ATOM 2388 N N . ALA B 1 154 ? 11.367 -3.5 1.544 1 83.56 154 ALA B N 1
ATOM 2389 C CA . ALA B 1 154 ? 11.867 -4.605 2.357 1 83.56 154 ALA B CA 1
ATOM 2390 C C . ALA B 1 154 ? 11.883 -5.91 1.561 1 83.56 154 ALA B C 1
ATOM 2392 O O . ALA B 1 154 ? 12.844 -6.676 1.634 1 83.56 154 ALA B O 1
ATOM 2393 N N . GLY B 1 155 ? 10.82 -6.199 0.827 1 81.81 155 GLY B N 1
ATOM 2394 C CA . GLY B 1 155 ? 10.75 -7.391 0.001 1 81.81 155 GLY B CA 1
ATOM 2395 C C . GLY B 1 155 ? 11.82 -7.441 -1.071 1 81.81 155 GLY B C 1
ATOM 2396 O O . GLY B 1 155 ? 12.469 -8.477 -1.259 1 81.81 155 GLY B O 1
ATOM 2397 N N . LEU B 1 156 ? 12.031 -6.383 -1.746 1 85.19 156 LEU B N 1
ATOM 2398 C CA . LEU B 1 156 ? 13.031 -6.32 -2.811 1 85.19 156 LEU B CA 1
ATOM 2399 C C . LEU B 1 156 ? 14.438 -6.469 -2.244 1 85.19 156 LEU B C 1
ATOM 2401 O O . LEU B 1 156 ? 15.289 -7.125 -2.848 1 85.19 156 LEU B O 1
ATOM 2405 N N . LYS B 1 157 ? 14.68 -5.852 -1.108 1 85.31 157 LYS B N 1
ATOM 2406 C CA . LYS B 1 157 ? 15.984 -5.98 -0.466 1 85.31 157 LYS B CA 1
ATOM 2407 C C . LYS B 1 157 ? 16.25 -7.422 -0.056 1 85.31 157 LYS B C 1
ATOM 2409 O O . LYS B 1 157 ? 17.391 -7.902 -0.165 1 85.31 157 LYS B O 1
ATOM 2414 N N . ALA B 1 158 ? 15.258 -8.055 0.474 1 81.56 158 ALA B N 1
ATOM 2415 C CA . ALA B 1 158 ? 15.406 -9.453 0.865 1 81.56 158 ALA B CA 1
ATOM 2416 C C . ALA B 1 158 ? 15.742 -10.328 -0.339 1 81.56 158 ALA B C 1
ATOM 2418 O O . ALA B 1 158 ? 16.594 -11.227 -0.245 1 81.56 158 ALA B O 1
ATOM 2419 N N . ILE B 1 159 ? 15.125 -10.062 -1.43 1 81.38 159 ILE B N 1
ATOM 2420 C CA . ILE B 1 159 ? 15.367 -10.82 -2.652 1 81.38 159 ILE B CA 1
ATOM 2421 C C . ILE B 1 159 ? 16.781 -10.547 -3.162 1 81.38 159 ILE B C 1
ATOM 2423 O O . ILE B 1 159 ? 17.484 -11.469 -3.576 1 81.38 159 ILE B O 1
ATOM 2427 N N . GLN B 1 160 ? 17.125 -9.32 -3.117 1 82.31 160 GLN B N 1
ATOM 2428 C CA . GLN B 1 160 ? 18.469 -8.938 -3.541 1 82.31 160 GLN B CA 1
ATOM 2429 C C . GLN B 1 160 ? 19.531 -9.641 -2.699 1 82.31 160 GLN B C 1
ATOM 2431 O O . GLN B 1 160 ? 20.547 -10.102 -3.229 1 82.31 160 GLN B O 1
ATOM 2436 N N . SER B 1 161 ? 19.297 -9.68 -1.423 1 80.38 161 SER B N 1
ATOM 2437 C CA . SER B 1 161 ? 20.234 -10.328 -0.517 1 80.38 161 SER B CA 1
ATOM 2438 C C . SER B 1 161 ? 20.344 -11.828 -0.807 1 80.38 161 SER B C 1
ATOM 2440 O O . SER B 1 161 ? 21.422 -12.406 -0.712 1 80.38 161 SER B O 1
ATOM 2442 N N . LEU B 1 162 ? 19.281 -12.438 -1.134 1 75.81 162 LEU B N 1
ATOM 2443 C CA . LEU B 1 162 ? 19.266 -13.859 -1.447 1 75.81 162 LEU B CA 1
ATOM 2444 C C . LEU B 1 162 ? 20 -14.141 -2.748 1 75.81 162 LEU B C 1
ATOM 2446 O O . LEU B 1 162 ? 20.672 -15.172 -2.877 1 75.81 162 LEU B O 1
ATOM 2450 N N . GLU B 1 163 ? 19.828 -13.258 -3.695 1 75.5 163 GLU B N 1
ATOM 2451 C CA . GLU B 1 163 ? 20.516 -13.438 -4.973 1 75.5 163 GLU B CA 1
ATOM 2452 C C . GLU B 1 163 ? 22.016 -13.258 -4.82 1 75.5 163 GLU B C 1
ATOM 2454 O O . GLU B 1 163 ? 22.797 -13.875 -5.543 1 75.5 163 GLU B O 1
ATOM 2459 N N . GLN B 1 164 ? 22.359 -12.391 -3.967 1 72.12 164 GLN B N 1
ATOM 2460 C CA . GLN B 1 164 ? 23.781 -12.156 -3.748 1 72.12 164 GLN B CA 1
ATOM 2461 C C . GLN B 1 164 ? 24.406 -13.289 -2.93 1 72.12 164 GLN B C 1
ATOM 2463 O O . GLN B 1 164 ? 25.609 -13.547 -3.035 1 72.12 164 GLN B O 1
ATOM 2468 N N . SER B 1 165 ? 23.5 -13.805 -2.074 1 63.72 165 SER B N 1
ATOM 2469 C CA . SER B 1 165 ? 24 -14.898 -1.255 1 63.72 165 SER B CA 1
ATOM 2470 C C . SER B 1 165 ? 24 -16.219 -2.033 1 63.72 165 SER B C 1
ATOM 2472 O O . SER B 1 165 ? 24.688 -17.156 -1.652 1 63.72 165 SER B O 1
ATOM 2474 N N . ALA B 1 166 ? 23.203 -16.281 -3.064 1 57.84 166 ALA B N 1
ATOM 2475 C CA . ALA B 1 166 ? 23.188 -17.484 -3.875 1 57.84 166 ALA B CA 1
ATOM 2476 C C . ALA B 1 166 ? 24.344 -17.5 -4.879 1 57.84 166 ALA B C 1
ATOM 2478 O O . ALA B 1 166 ? 24.812 -16.438 -5.297 1 57.84 166 ALA B O 1
#

InterPro domains:
  IPR023982 Conserved hypothetical protein CHP04029, CMD-like [TIGR04029] (5-159)
  IPR029032 AhpD-like [G3DSA:1.20.1290.10] (47-162)
  IPR029032 AhpD-like [SSF69118] (18-157)

Foldseek 3Di:
DPPDQVLCVLLVPDPPDPLNVVVCVPVVVSVVLVVLVCVLQPCPDPQDHNLLLLLLLLQLCVLVPDPSSNVVSLVVSVVVPPDPQSNCCSPVVDQHPAPQSNLLSVLLNQCSVPVPPSNPVSVVCNVVSPGDPVNVVSSNSSSVSSSVSSVSSVVSNVVVVVVVVD/DPPDQVLCVLLVPDPPDPLNVVVCVPVVVSVVLVVLVCVLQPCPDPQDHNLLLLLLLLQLCVLVPDPSSNVVSLVVNVVVPPDPQSNCCSPVVDQHPAPQSNLLSVLLNQCSVPVPPSHPVSVVCNVVSPGDPSNVVSSNSSSVSSSVSSCSSVVSNVVVVVVVVD

pLDDT: mean 84.84, std 9.62, range [32.88, 96.69]

Radius of gyration: 19.44 Å; Cα contacts (8 Å, |Δi|>4): 402; chains: 2; bounding box: 47×52×42 Å

Solvent-accessible surface area (backbone atoms only — not comparable to full-atom values): 17820 Å² total; per-residue (Å²): 126,79,76,76,52,61,65,37,63,72,64,65,49,44,91,87,38,67,67,37,51,48,55,53,71,41,43,57,40,53,49,17,54,47,42,30,53,51,46,74,64,35,74,84,51,77,75,50,57,55,58,57,52,28,43,48,47,22,38,50,21,61,76,53,78,30,68,69,60,23,52,52,31,44,53,50,26,55,72,70,60,55,51,69,62,60,50,40,20,54,73,65,72,39,76,52,87,40,69,43,53,39,47,52,50,51,39,50,50,33,39,70,77,35,55,75,77,31,45,59,72,43,56,66,52,35,54,80,44,67,45,48,70,57,25,50,52,52,49,43,46,47,53,22,47,50,54,21,51,48,35,37,48,52,45,52,42,47,50,52,50,50,58,69,71,95,126,79,76,75,52,61,64,38,62,72,64,64,51,44,90,90,37,68,67,37,51,48,54,53,73,40,43,56,39,52,49,17,53,47,42,31,53,51,46,75,66,35,75,82,49,75,75,51,56,57,58,56,54,28,42,49,48,22,38,50,21,62,75,52,78,30,69,68,59,21,51,52,30,43,52,50,25,54,72,71,62,54,50,70,62,60,50,40,22,54,72,64,70,40,75,53,87,40,69,42,53,37,46,51,51,50,40,50,51,34,38,72,77,33,54,76,78,32,46,59,71,44,56,66,51,35,53,79,43,67,45,49,70,55,24,50,52,52,48,44,45,48,52,20,48,51,55,20,50,50,34,38,48,54,44,52,42,46,51,51,52,49,57,69,71,92

Secondary structure (DSSP, 8-state):
-----HHHHHHT--TTSHHHHHHHHTHHHHHHHHHHHHHHT-TT-SSS-HHHHHHHHHHHHHHTT-HHHHHHHHHHHHHTT--HHHHHHHHH-PPPSSHHHHHHHHHHHHHHH-TTTSHHHHHHHTGGGT--HHHHHHHHHHHHHHHHHHHHHHHHHHHHHHHHH-/-----HHHHHHT--TTSHHHHHHHHTHHHHHHHHHHHHHHT-TT-SSS-HHHHHHHHHHHHHHTT-HHHHHHHHHHHHHTT--HHHHHHHHH-PPPSSHHHHHHHHHHHHHHH-TTTSHHHHHHHTGGGT--HHHHHHHHHHHHHHHHHHHHHHHHHHHHHHHHH-

Nearest PDB structures (foldseek):
  6k40-assembly3_C  TM=7.859E-01  e=1.244E-04  Deinococcus radiodurans R1 = ATCC 13939 = DSM 20539
  3lvy-assembly3_E  TM=7.409E-01  e=3.601E-03  Streptococcus mutans
  3lvy-assembly2_D  TM=7.013E-01  e=6.993E-03  Streptococcus mutans
  3lvy-assembly3_F  TM=8.241E-01  e=3.675E-02  Streptococcus mutans
  1knc-assembly1_A  TM=7.042E-01  e=2.081E-02  Mycobacterium tuberculosis

Organism: Bordetella avium (strain 197N) (NCBI:txid360910)

Sequence (332 aa):
MTTPDLVDQLVGLAPGQPLHAVRHQREKVVQATQGSLEALFDPALPGLPLSERLAVAVYACRLTPAPELATYYLARLKEAGADAALLDTVQQDAPAATPRLAAIFEFTRKLIINPVEGDEAALKTLPEAGLSTPAVVALSQLIAFLSYQVRLVAGLKAIQSLEQSAMTTPDLVDQLVGLAPGQPLHAVRHQREKVVQATQGSLEALFDPALPGLPLSERLAVAVYACRLTPAPELATYYLARLKEAGADAALLDTVQQDAPAATPRLAAIFEFTRKLIINPVEGDEAALKTLPEAGLSTPAVVALSQLIAFLSYQVRLVAGLKAIQSLEQSA